Protein AF-A0A9D2ARQ7-F1 (afdb_monomer)

Foldseek 3Di:
DPPVQPDALVDPSNLVVLLVVLVVVVVVQVVVCVVPVDHDWFAQDLCQPPQLVVQVVCCVVPVPDDFLQPPHPARGGHDGRRADQQQDDQAPQVRQVSCQVSQVSTPDDDEAEQEAQWDDPDVVLVVVVVCQCVQAGDHPYYDDKYKWKQDPVPGTGTGDDQADPPPRDGIFIWTDQRHDIDGLVPGDRRSVRSVVSGDHHDSVPHDNPDRPRVCPVVPPPPCPQQPQDPFKEWEAEPPDPQQVVLVVLCVVLVGDYHYDHCVVCVVVCVSLVQDAPGKMWGGDVSGTDIQNGSVSSNVVSVVVD

InterPro domains:
  IPR002109 Glutaredoxin [PF00462] (233-269)
  IPR012833 Ribonucleoside-triphosphate reductase, anaerobic [PF13597] (10-201)
  IPR036249 Thioredoxin-like superfamily [SSF52833] (233-303)

Solvent-accessible surface area (backbone atoms only — not comparable to full-atom values): 17457 Å² total; per-residue (Å²): 105,56,85,92,71,66,59,52,64,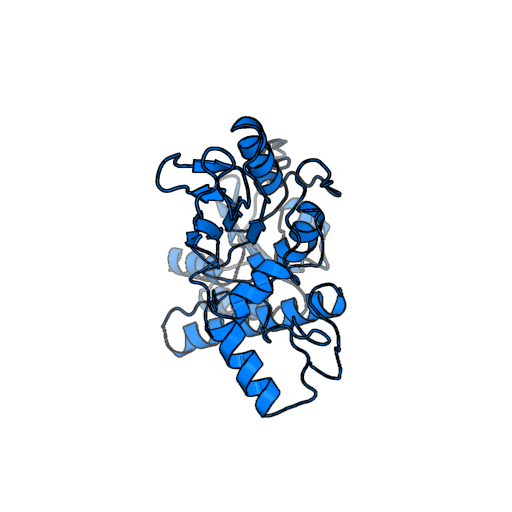86,36,69,70,40,44,52,52,48,49,53,52,44,50,50,51,52,53,51,36,52,54,47,26,73,74,70,72,49,92,67,76,43,60,50,55,64,42,76,62,53,28,25,54,50,35,48,54,44,39,76,75,36,79,87,58,72,41,76,29,59,98,53,98,52,46,42,16,46,66,54,65,88,51,61,61,54,54,73,58,38,36,53,41,61,52,41,70,65,40,28,66,59,48,58,62,38,72,54,55,53,73,45,78,45,39,37,45,36,68,67,96,44,72,63,59,48,50,50,51,52,49,54,47,63,35,52,48,74,52,89,38,71,44,87,38,39,25,29,13,37,28,91,89,73,41,79,41,85,18,83,39,66,50,33,94,86,77,68,44,72,32,46,35,33,32,64,77,70,89,52,76,44,46,53,89,76,48,55,63,22,51,44,33,50,59,71,54,39,45,46,30,42,73,91,78,34,59,78,89,70,88,50,51,77,61,62,72,77,75,65,75,73,82,67,78,62,77,78,53,98,51,30,38,35,32,26,49,93,89,45,67,59,34,55,51,43,51,54,52,38,57,75,71,66,56,76,64,48,81,45,48,45,81,82,39,54,64,61,28,59,75,73,65,58,87,57,65,26,23,38,37,36,58,46,90,81,38,64,48,77,24,68,32,54,69,48,46,49,52,52,55,65,72,76,108

Radius of gyration: 24.64 Å; Cα contacts (8 Å, |Δi|>4): 474; chains: 1; bounding box: 57×60×70 Å

Nearest PDB structures (foldseek):
  8p2s-assembly1_B  TM=8.348E-01  e=4.934E-12  Segatella copri
  8p23-assembly1_B  TM=8.635E-01  e=9.879E-12  Segatella copri
  6x61-assembly6_L  TM=7.250E-01  e=2.740E-03  Thermosynechococcus vestitus BP-1
  4igj-assembly1_B  TM=7.701E-01  e=1.099E-02  Anaeromyxobacter dehalogenans 2CP-1
  2khp-assembly1_A  TM=5.983E-01  e=1.999E-03  Brucella melitensis

Structure (mmCIF, N/CA/C/O backbone):
data_AF-A0A9D2ARQ7-F1
#
_entry.id   AF-A0A9D2ARQ7-F1
#
loop_
_atom_site.group_PDB
_atom_site.id
_atom_site.type_symbol
_atom_site.label_atom_id
_atom_site.label_alt_id
_atom_site.label_comp_id
_atom_site.label_asym_id
_atom_site.label_entity_id
_atom_site.label_seq_id
_atom_site.pdbx_PDB_ins_code
_atom_site.Cartn_x
_atom_site.Cartn_y
_atom_site.Cartn_z
_atom_site.occupancy
_atom_site.B_iso_or_equiv
_atom_site.auth_seq_id
_atom_site.auth_comp_id
_atom_site.auth_asym_id
_atom_site.auth_atom_id
_atom_site.pdbx_PDB_model_num
ATOM 1 N N . ASN A 1 1 ? -9.353 -17.146 1.242 1.00 88.62 1 ASN A N 1
ATOM 2 C CA . ASN A 1 1 ? -9.032 -18.405 1.964 1.00 88.62 1 ASN A CA 1
ATOM 3 C C . ASN A 1 1 ? -10.021 -18.804 3.058 1.00 88.62 1 ASN A C 1
ATOM 5 O O . ASN A 1 1 ? -10.346 -19.981 3.136 1.00 88.62 1 ASN A O 1
ATOM 9 N N . ALA A 1 2 ? -10.557 -17.893 3.882 1.00 89.38 2 ALA A N 1
ATOM 10 C CA . ALA A 1 2 ? -11.634 -18.262 4.810 1.00 89.38 2 ALA A CA 1
ATOM 11 C C . ALA A 1 2 ? -12.895 -18.709 4.042 1.00 89.38 2 ALA A C 1
ATOM 13 O O . ALA A 1 2 ? -13.442 -17.923 3.270 1.00 89.38 2 ALA A O 1
ATOM 14 N N . LYS A 1 3 ? -13.360 -19.954 4.241 1.00 88.94 3 LYS A N 1
ATOM 15 C CA . LYS A 1 3 ? -14.489 -20.538 3.480 1.00 88.94 3 LYS A CA 1
ATOM 16 C C . LYS A 1 3 ? -15.785 -19.727 3.586 1.00 88.94 3 LYS A C 1
ATOM 18 O O . LYS A 1 3 ? -16.555 -19.697 2.636 1.00 88.94 3 LYS A O 1
ATOM 23 N N . TRP A 1 4 ? -16.005 -19.083 4.728 1.00 92.56 4 TRP A N 1
ATOM 24 C CA . TRP A 1 4 ? -17.197 -18.283 5.017 1.00 92.56 4 TRP A CA 1
ATOM 25 C C . TRP A 1 4 ? -17.143 -16.863 4.429 1.00 92.56 4 TRP A C 1
ATOM 27 O O . TRP A 1 4 ? -18.184 -16.227 4.319 1.00 92.56 4 TRP A O 1
ATOM 37 N N . LEU A 1 5 ? -15.961 -16.378 4.026 1.00 93.81 5 LEU A N 1
ATOM 38 C CA . LEU A 1 5 ? -15.798 -15.075 3.371 1.00 93.81 5 LEU A CA 1
ATOM 39 C C . LEU A 1 5 ? -15.621 -15.241 1.859 1.00 93.81 5 LEU A C 1
ATOM 41 O O . LEU A 1 5 ? -16.366 -14.666 1.074 1.00 93.81 5 LEU A O 1
ATOM 45 N N . ARG A 1 6 ? -14.634 -16.062 1.474 1.00 91.81 6 ARG A N 1
ATOM 46 C CA . ARG A 1 6 ? -14.246 -16.395 0.092 1.00 91.81 6 ARG A CA 1
ATOM 47 C C . ARG A 1 6 ? -14.197 -15.184 -0.858 1.00 91.81 6 ARG A C 1
ATOM 49 O O . ARG A 1 6 ? -14.589 -15.294 -2.013 1.00 91.81 6 ARG A O 1
ATOM 56 N N . ALA A 1 7 ? -13.685 -14.066 -0.358 1.00 93.38 7 ALA A N 1
ATOM 57 C CA . ALA A 1 7 ? -13.473 -12.823 -1.089 1.00 93.38 7 ALA A CA 1
ATOM 58 C C . ALA A 1 7 ? -12.121 -12.204 -0.688 1.00 93.38 7 ALA A C 1
ATOM 60 O O . ALA A 1 7 ? -11.519 -12.629 0.308 1.00 93.38 7 ALA A O 1
ATOM 61 N N . ASP A 1 8 ? -11.648 -11.234 -1.467 1.00 94.00 8 ASP A N 1
ATOM 62 C CA . ASP A 1 8 ? -10.447 -10.437 -1.197 1.00 94.00 8 ASP A CA 1
ATOM 63 C C . ASP A 1 8 ? -10.815 -8.968 -0.910 1.00 94.00 8 ASP A C 1
ATOM 65 O O . ASP A 1 8 ? -11.990 -8.629 -0.807 1.00 94.00 8 ASP A O 1
ATOM 69 N N . MET A 1 9 ? -9.815 -8.090 -0.777 1.00 94.75 9 MET A N 1
ATOM 70 C CA . MET A 1 9 ? -9.990 -6.682 -0.386 1.00 94.75 9 MET A CA 1
ATOM 71 C C . MET A 1 9 ? -10.835 -5.837 -1.364 1.00 94.75 9 MET A C 1
ATOM 73 O O . MET A 1 9 ? -11.180 -4.698 -1.051 1.00 94.75 9 MET A O 1
ATOM 77 N N . THR A 1 10 ? -11.181 -6.371 -2.536 1.00 95.31 10 THR A N 1
ATOM 78 C CA . THR A 1 10 ? -12.060 -5.705 -3.511 1.00 95.31 10 THR A CA 1
ATOM 79 C C . THR A 1 10 ? -13.543 -5.802 -3.134 1.00 95.31 10 THR A C 1
ATOM 81 O O . THR A 1 10 ? -14.345 -4.993 -3.589 1.00 95.31 10 THR A O 1
ATOM 84 N N . ASP A 1 11 ? -13.913 -6.742 -2.257 1.00 96.56 11 ASP A N 1
ATOM 85 C CA . ASP A 1 11 ? -15.285 -6.944 -1.781 1.00 96.56 11 ASP A CA 1
ATOM 86 C C . ASP A 1 11 ? -15.521 -6.201 -0.456 1.00 96.56 11 ASP A C 1
ATOM 88 O O . ASP A 1 11 ? -14.769 -6.360 0.513 1.00 96.56 11 ASP A O 1
ATOM 92 N N . GLU A 1 12 ? -16.612 -5.437 -0.372 1.00 95.75 12 GLU A N 1
ATOM 93 C CA . GLU A 1 12 ? -16.998 -4.683 0.829 1.00 95.75 12 GLU A CA 1
ATOM 94 C C . GLU A 1 12 ? -17.105 -5.565 2.085 1.00 95.75 12 GLU A C 1
ATOM 96 O O . GLU A 1 12 ? -16.767 -5.127 3.187 1.00 95.75 12 GLU A O 1
ATOM 101 N N . ARG A 1 13 ? -17.511 -6.835 1.945 1.00 96.12 13 ARG A N 1
ATOM 102 C CA . ARG A 1 13 ? -17.599 -7.776 3.075 1.00 96.12 13 ARG A CA 1
ATOM 103 C C . ARG A 1 13 ? -16.222 -8.103 3.640 1.00 96.12 13 ARG A C 1
ATOM 105 O O . ARG A 1 13 ? -16.071 -8.239 4.854 1.00 96.12 13 ARG A O 1
ATOM 112 N N . ALA A 1 14 ? -15.215 -8.229 2.777 1.00 96.50 14 ALA A N 1
ATOM 113 C CA . ALA A 1 14 ? -13.842 -8.478 3.203 1.00 96.50 14 ALA A CA 1
ATOM 114 C C . ALA A 1 14 ? -13.209 -7.227 3.817 1.00 96.50 14 ALA A C 1
ATOM 116 O O . ALA A 1 14 ? -12.468 -7.336 4.797 1.00 96.50 14 ALA A O 1
ATOM 117 N N . GLN A 1 15 ? -13.540 -6.047 3.291 1.00 96.38 15 GLN A N 1
ATOM 118 C CA . GLN A 1 15 ? -13.129 -4.770 3.873 1.00 96.38 15 GLN A CA 1
ATOM 119 C C . GLN A 1 15 ? -13.716 -4.596 5.278 1.00 96.38 15 GLN A C 1
ATOM 121 O O . GLN A 1 15 ? -12.972 -4.309 6.214 1.00 96.38 15 GLN A O 1
ATOM 126 N N . ALA A 1 16 ? -15.021 -4.836 5.453 1.00 96.56 16 ALA A N 1
ATOM 127 C CA . ALA A 1 16 ? -15.688 -4.780 6.754 1.00 96.56 16 ALA A CA 1
ATOM 128 C C . ALA A 1 16 ? -15.069 -5.769 7.751 1.00 96.56 16 ALA A C 1
ATOM 130 O O . ALA A 1 16 ? -14.649 -5.369 8.835 1.00 96.56 16 ALA A O 1
ATOM 131 N N . PHE A 1 17 ? -14.896 -7.032 7.346 1.00 97.00 17 PHE A N 1
ATOM 132 C CA . PHE A 1 17 ? -14.244 -8.028 8.194 1.00 97.00 17 PHE A CA 1
ATOM 133 C C . PHE A 1 17 ? -12.812 -7.622 8.575 1.00 97.00 17 PHE A C 1
ATOM 135 O O . PHE A 1 17 ? -12.390 -7.805 9.714 1.00 97.00 17 PHE A O 1
ATOM 142 N N . THR A 1 18 ? -12.059 -7.034 7.644 1.00 96.88 18 THR A N 1
ATOM 143 C CA . THR A 1 18 ? -10.699 -6.558 7.922 1.00 96.88 18 THR A CA 1
ATOM 144 C C . THR A 1 18 ? -10.708 -5.423 8.945 1.00 96.88 18 THR A C 1
ATOM 146 O O . THR A 1 18 ? -9.879 -5.432 9.854 1.00 96.88 18 THR A O 1
ATOM 149 N N . LYS A 1 19 ? -11.654 -4.477 8.855 1.00 96.69 19 LYS A N 1
ATOM 150 C CA . LYS A 1 19 ? -11.829 -3.418 9.866 1.00 96.69 19 LYS A CA 1
ATOM 151 C C . LYS A 1 19 ? -12.119 -4.013 11.243 1.00 96.69 19 LYS A C 1
ATOM 153 O O . LYS A 1 19 ? -11.496 -3.593 12.216 1.00 96.69 19 LYS A O 1
ATOM 158 N N . ASP A 1 20 ? -12.995 -5.013 11.321 1.00 97.50 20 ASP A N 1
ATOM 159 C CA . ASP A 1 20 ? -13.319 -5.696 12.579 1.00 97.50 20 ASP A CA 1
ATOM 160 C C . ASP A 1 20 ? -12.088 -6.388 13.178 1.00 97.50 20 ASP A C 1
ATOM 162 O O . ASP A 1 20 ? -11.808 -6.238 14.367 1.00 97.50 20 ASP A O 1
ATOM 166 N N . VAL A 1 21 ? -11.300 -7.087 12.354 1.00 97.25 21 VAL A N 1
ATOM 167 C CA . VAL A 1 21 ? -10.053 -7.736 12.791 1.00 97.25 21 VAL A CA 1
ATOM 168 C C . VAL A 1 21 ? -9.031 -6.709 13.277 1.00 97.25 21 VAL A C 1
ATOM 170 O O . VAL A 1 21 ? -8.450 -6.893 14.345 1.00 97.25 21 VAL A O 1
ATOM 173 N N . LEU A 1 22 ? -8.817 -5.619 12.535 1.00 97.19 22 LEU A N 1
ATOM 174 C CA . LEU A 1 22 ? -7.863 -4.576 12.923 1.00 97.19 22 LEU A CA 1
ATOM 175 C C . LEU A 1 22 ? -8.289 -3.885 14.225 1.00 97.19 22 LEU A C 1
ATOM 177 O O . LEU A 1 22 ? -7.456 -3.691 15.109 1.00 97.19 22 LEU A O 1
ATOM 181 N N . ASN A 1 23 ? -9.577 -3.570 14.390 1.00 97.06 23 ASN A N 1
ATOM 182 C CA . ASN A 1 23 ? -10.095 -3.007 15.639 1.00 97.06 23 ASN A CA 1
ATOM 183 C C . ASN A 1 23 ? -9.963 -3.988 16.805 1.00 97.06 23 ASN A C 1
ATOM 185 O O . ASN A 1 23 ? -9.469 -3.598 17.862 1.00 97.06 23 ASN A O 1
ATOM 189 N N . HIS A 1 24 ? -10.291 -5.265 16.594 1.00 97.56 24 HIS A N 1
ATOM 190 C CA . HIS A 1 24 ? -10.076 -6.300 17.601 1.00 97.56 24 HIS A CA 1
ATOM 191 C C . HIS A 1 24 ? -8.603 -6.369 18.023 1.00 97.56 24 HIS A C 1
ATOM 193 O O . HIS A 1 24 ? -8.298 -6.374 19.213 1.00 97.56 24 HIS A O 1
ATOM 199 N N . MET A 1 25 ? -7.666 -6.357 17.068 1.00 97.38 25 MET A N 1
ATOM 200 C CA . MET A 1 25 ? -6.236 -6.332 17.380 1.00 97.38 25 MET A CA 1
ATOM 201 C C . MET A 1 25 ? -5.862 -5.093 18.199 1.00 97.38 25 MET A C 1
ATOM 203 O O . MET A 1 25 ? -5.173 -5.236 19.204 1.00 97.38 25 MET A O 1
ATOM 207 N N . ARG A 1 26 ? -6.344 -3.897 17.838 1.00 95.19 26 ARG A N 1
ATOM 208 C CA . ARG A 1 26 ? -6.088 -2.662 18.603 1.00 95.19 26 ARG A CA 1
ATOM 209 C C . ARG A 1 26 ? -6.596 -2.743 20.041 1.00 95.19 26 ARG A C 1
ATOM 211 O O . ARG A 1 26 ? -5.883 -2.322 20.947 1.00 95.19 26 ARG A O 1
ATOM 218 N N . GLU A 1 27 ? -7.798 -3.276 20.251 1.00 95.06 27 GLU A N 1
ATOM 219 C CA . GLU A 1 27 ? -8.364 -3.478 21.591 1.00 95.06 27 GLU A CA 1
ATOM 220 C C . GLU A 1 27 ? -7.482 -4.421 22.415 1.00 95.06 27 GLU A C 1
ATOM 222 O O . GLU A 1 27 ? -7.077 -4.077 23.523 1.00 95.06 27 GLU A O 1
ATOM 227 N N . ARG A 1 28 ? -7.073 -5.554 21.830 1.00 96.62 28 ARG A N 1
ATOM 228 C CA . ARG A 1 28 ? -6.164 -6.506 22.488 1.00 96.62 28 ARG A CA 1
ATOM 229 C C . ARG A 1 28 ? -4.806 -5.894 22.811 1.00 96.62 28 ARG A C 1
ATOM 231 O O . ARG A 1 28 ? -4.272 -6.149 23.884 1.00 96.62 28 ARG A O 1
ATOM 238 N N . LEU A 1 29 ? -4.251 -5.082 21.910 1.00 95.50 29 LEU A N 1
ATOM 239 C CA . LEU A 1 29 ? -3.012 -4.359 22.184 1.00 95.50 29 LEU A CA 1
ATOM 240 C C . LEU A 1 29 ? -3.192 -3.391 23.356 1.00 95.50 29 LEU A C 1
ATOM 242 O O . LEU A 1 29 ? -2.322 -3.344 24.215 1.00 95.50 29 LEU A O 1
ATOM 246 N N . SER A 1 30 ? -4.321 -2.679 23.441 1.00 93.62 30 SER A N 1
ATOM 247 C CA . SER A 1 30 ? -4.624 -1.815 24.588 1.00 93.62 30 SER A CA 1
ATOM 248 C C . SER A 1 30 ? -4.646 -2.598 25.903 1.00 93.62 30 SER A C 1
ATOM 250 O O . SER A 1 30 ? -4.006 -2.164 26.860 1.00 93.62 30 SER A O 1
ATOM 252 N N . ASP A 1 31 ? -5.304 -3.764 25.936 1.00 94.50 31 ASP A N 1
ATOM 253 C CA . ASP A 1 31 ? -5.306 -4.651 27.110 1.00 94.50 31 ASP A CA 1
ATOM 254 C C . ASP A 1 31 ? -3.871 -5.038 27.512 1.00 94.50 31 ASP A C 1
ATOM 256 O O . ASP A 1 31 ? -3.507 -4.997 28.688 1.00 94.50 31 ASP A O 1
ATOM 260 N N . TYR A 1 32 ? -3.034 -5.397 26.531 1.00 96.25 32 TYR A N 1
ATOM 261 C CA . TYR A 1 32 ? -1.644 -5.790 26.772 1.00 96.25 32 TYR A CA 1
ATOM 262 C C . TYR A 1 32 ? -0.802 -4.637 27.312 1.00 96.25 32 TYR A C 1
ATOM 264 O O . TYR A 1 32 ? 0.008 -4.851 28.212 1.00 96.25 32 TYR A O 1
ATOM 272 N N . GLN A 1 33 ? -1.016 -3.414 26.827 1.00 96.00 33 GLN A N 1
ATOM 273 C CA . GLN A 1 33 ? -0.314 -2.249 27.361 1.00 96.00 33 GLN A CA 1
ATOM 274 C C . GLN A 1 33 ? -0.643 -2.019 28.840 1.00 96.00 33 GLN A C 1
ATOM 276 O O . GLN A 1 33 ? 0.254 -1.736 29.631 1.00 96.00 33 GLN A O 1
ATOM 281 N N . GLU A 1 34 ? -1.908 -2.176 29.239 1.00 93.44 34 GLU A N 1
ATOM 282 C CA . GLU A 1 34 ? -2.299 -2.047 30.648 1.00 93.44 34 GLU A CA 1
ATOM 283 C C . GLU A 1 34 ? -1.765 -3.196 31.508 1.00 93.44 34 GLU A C 1
ATOM 285 O O . GLU A 1 34 ? -1.338 -2.975 32.642 1.00 93.44 34 GLU A O 1
ATOM 290 N N . GLN A 1 35 ? -1.779 -4.418 30.973 1.00 95.62 35 GLN A N 1
ATOM 291 C CA . GLN A 1 35 ? -1.350 -5.610 31.697 1.00 95.62 35 GLN A CA 1
ATOM 292 C C . GLN A 1 35 ? 0.165 -5.649 31.928 1.00 95.62 35 GLN A C 1
ATOM 294 O O . GLN A 1 35 ? 0.608 -6.064 33.000 1.00 95.62 35 GLN A O 1
ATOM 299 N N . TYR A 1 36 ? 0.950 -5.275 30.918 1.00 95.62 36 TYR A N 1
ATOM 300 C CA . TYR A 1 36 ? 2.402 -5.454 30.929 1.00 95.62 36 TYR A CA 1
ATOM 301 C C . TYR A 1 36 ? 3.171 -4.149 31.160 1.00 95.62 36 TYR A C 1
ATOM 303 O O . TYR A 1 36 ? 4.330 -4.201 31.558 1.00 95.62 36 TYR A O 1
ATOM 311 N N . GLY A 1 37 ? 2.539 -2.985 30.972 1.00 93.12 37 GLY A N 1
ATOM 312 C CA . GLY A 1 37 ? 3.181 -1.676 31.136 1.00 93.12 37 GLY A CA 1
ATOM 313 C C . GLY A 1 37 ? 4.081 -1.256 29.967 1.00 93.12 37 GLY A C 1
ATOM 314 O O . GLY A 1 37 ? 4.688 -0.188 30.029 1.00 93.12 37 GLY A O 1
ATOM 315 N N . ASP A 1 38 ? 4.149 -2.061 28.905 1.00 95.81 38 ASP A N 1
ATOM 316 C CA . ASP A 1 38 ? 4.881 -1.771 27.670 1.00 95.81 38 ASP A CA 1
ATOM 317 C C . ASP A 1 38 ? 3.962 -1.152 26.609 1.00 95.81 38 ASP A C 1
ATOM 319 O O . ASP A 1 38 ? 2.756 -1.387 26.604 1.00 95.81 38 ASP A O 1
ATOM 323 N N . LEU A 1 39 ? 4.521 -0.381 25.671 1.00 92.94 39 LEU A N 1
ATOM 324 C CA . LEU A 1 39 ? 3.775 0.135 24.518 1.00 92.94 39 LEU A CA 1
ATOM 325 C C . LEU A 1 39 ? 3.766 -0.896 23.386 1.00 92.94 39 LEU A C 1
ATOM 327 O O . LEU A 1 39 ? 4.824 -1.340 22.939 1.00 92.94 39 LEU A O 1
ATOM 331 N N . TYR A 1 40 ? 2.578 -1.214 22.872 1.00 94.62 40 TYR A N 1
ATOM 332 C CA . TYR A 1 40 ? 2.394 -2.130 21.753 1.00 94.62 40 TYR A CA 1
ATOM 333 C C . TYR A 1 40 ? 1.745 -1.410 20.575 1.00 94.62 40 TYR A C 1
ATOM 335 O O . TYR A 1 40 ? 0.773 -0.670 20.718 1.00 94.62 40 TYR A O 1
ATOM 343 N N . ASN A 1 41 ? 2.256 -1.661 19.377 1.00 94.00 41 ASN A N 1
ATOM 344 C CA . ASN A 1 41 ? 1.767 -1.057 18.148 1.00 94.00 41 ASN A CA 1
ATOM 345 C C . ASN A 1 41 ? 1.277 -2.106 17.144 1.00 94.00 41 ASN A C 1
ATOM 347 O O . ASN A 1 41 ? 1.656 -3.275 17.185 1.00 94.00 41 ASN A O 1
ATOM 351 N N . LEU A 1 42 ? 0.424 -1.659 16.226 1.00 95.44 42 LEU A N 1
ATOM 352 C CA . LEU A 1 42 ? -0.080 -2.446 15.112 1.00 95.44 42 LEU A CA 1
ATOM 353 C C . LEU A 1 42 ? 0.533 -1.910 13.822 1.00 95.44 42 LEU A C 1
ATOM 355 O O . LEU A 1 42 ? 0.211 -0.795 13.404 1.00 95.44 42 LEU A O 1
ATOM 359 N N . GLU A 1 43 ? 1.406 -2.710 13.212 1.00 95.69 43 GLU A N 1
ATOM 360 C CA . GLU A 1 43 ? 2.155 -2.349 12.009 1.00 95.69 43 GLU A CA 1
ATOM 361 C C . GLU A 1 43 ? 1.658 -3.119 10.781 1.00 95.69 43 GLU A C 1
ATOM 363 O O . GLU A 1 43 ? 1.492 -4.342 10.812 1.00 95.69 43 GLU A O 1
ATOM 368 N N . ALA A 1 44 ? 1.498 -2.409 9.667 1.00 95.25 44 ALA A N 1
ATOM 369 C CA . ALA A 1 44 ? 1.345 -2.998 8.347 1.00 95.25 44 ALA A CA 1
ATOM 370 C C . ALA A 1 44 ? 2.724 -3.481 7.864 1.00 95.25 44 ALA A C 1
ATOM 372 O O . ALA A 1 44 ? 3.441 -2.784 7.143 1.00 95.25 44 ALA A O 1
ATOM 373 N N . THR A 1 45 ? 3.127 -4.672 8.320 1.00 94.19 45 THR A N 1
ATOM 374 C CA . THR A 1 45 ? 4.464 -5.228 8.061 1.00 94.19 45 THR A CA 1
ATOM 375 C C . THR A 1 45 ? 4.794 -5.206 6.562 1.00 94.19 45 THR A C 1
ATOM 377 O O . THR A 1 45 ? 4.016 -5.758 5.790 1.00 94.19 45 THR A O 1
ATOM 380 N N . PRO A 1 46 ? 5.958 -4.685 6.122 1.00 91.69 46 PRO A N 1
ATOM 381 C CA . PRO A 1 46 ? 6.337 -4.634 4.700 1.00 91.69 46 PRO A CA 1
ATOM 382 C C . PRO A 1 46 ? 6.443 -5.996 3.988 1.00 91.69 46 PRO A C 1
ATOM 384 O O . PRO A 1 46 ? 6.490 -6.046 2.763 1.00 91.69 46 PRO A O 1
ATOM 387 N N . ALA A 1 47 ? 6.593 -7.079 4.759 1.00 93.19 47 ALA A N 1
ATOM 388 C CA . ALA A 1 47 ? 6.617 -8.488 4.351 1.00 93.19 47 ALA A CA 1
ATOM 389 C C . ALA A 1 47 ? 7.392 -8.826 3.054 1.00 93.19 47 ALA A C 1
ATOM 391 O O . ALA A 1 47 ? 7.023 -9.768 2.356 1.00 93.19 47 ALA A O 1
ATOM 392 N N . GLU A 1 48 ? 8.505 -8.134 2.758 1.00 92.50 48 GLU A N 1
ATOM 393 C CA . GLU A 1 48 ? 9.237 -8.249 1.479 1.00 92.50 48 GLU A CA 1
ATOM 394 C C . GLU A 1 48 ? 9.543 -9.701 1.079 1.00 92.50 48 GLU A C 1
ATOM 396 O O . GLU A 1 48 ? 9.297 -10.100 -0.057 1.00 92.50 48 GLU A O 1
ATOM 401 N N . SER A 1 49 ? 10.049 -10.501 2.020 1.00 93.56 49 SER A N 1
ATOM 402 C CA . SER A 1 49 ? 10.287 -11.940 1.816 1.00 93.56 49 SER A CA 1
ATOM 403 C C . SER A 1 49 ? 9.176 -12.816 2.398 1.00 93.56 49 SER A C 1
ATOM 405 O O . SER A 1 49 ? 8.924 -13.913 1.905 1.00 93.56 49 SER A O 1
ATOM 407 N N . THR A 1 50 ? 8.509 -12.351 3.456 1.00 95.62 50 THR A N 1
ATOM 408 C CA . THR A 1 50 ? 7.494 -13.127 4.181 1.00 95.62 50 THR A CA 1
ATOM 409 C C . THR A 1 50 ? 6.256 -13.390 3.325 1.00 95.62 50 THR A C 1
ATOM 411 O O . THR A 1 50 ? 5.748 -14.505 3.364 1.00 95.62 50 THR A O 1
ATOM 414 N N . ALA A 1 51 ? 5.824 -12.424 2.508 1.00 95.56 51 ALA A N 1
ATOM 415 C CA . ALA A 1 51 ? 4.679 -12.569 1.609 1.00 95.56 51 ALA A CA 1
ATOM 416 C C . ALA A 1 51 ? 4.841 -13.739 0.622 1.00 95.56 51 ALA A C 1
ATOM 418 O O . ALA A 1 51 ? 3.912 -14.519 0.431 1.00 95.56 51 ALA A O 1
ATOM 419 N N . TYR A 1 52 ? 6.037 -13.896 0.046 1.00 96.50 52 TYR A N 1
ATOM 420 C CA . TYR A 1 52 ? 6.378 -15.032 -0.814 1.00 96.50 52 TYR A CA 1
ATOM 421 C C . TYR A 1 52 ? 6.528 -16.323 -0.004 1.00 96.50 52 TYR A C 1
ATOM 423 O O . TYR A 1 52 ? 5.932 -17.352 -0.317 1.00 96.50 52 TYR A O 1
ATOM 431 N N . ARG A 1 53 ? 7.325 -16.271 1.071 1.00 97.31 53 ARG A N 1
ATOM 432 C CA . ARG A 1 53 ? 7.693 -17.459 1.848 1.00 97.31 53 ARG A CA 1
ATOM 433 C C . ARG A 1 53 ? 6.480 -18.144 2.481 1.00 97.31 53 ARG A C 1
ATOM 435 O O . ARG A 1 53 ? 6.430 -19.369 2.485 1.00 97.31 53 ARG A O 1
ATOM 442 N N . LEU A 1 54 ? 5.531 -17.375 3.020 1.00 97.12 54 LEU A N 1
ATOM 443 C CA . LEU A 1 54 ? 4.305 -17.932 3.596 1.00 97.12 54 LEU A CA 1
ATOM 444 C C . LEU A 1 54 ? 3.425 -18.557 2.515 1.00 97.12 54 LEU A C 1
ATOM 446 O O . LEU A 1 54 ? 3.057 -19.715 2.658 1.00 97.12 54 LEU A O 1
ATOM 450 N N . ALA A 1 55 ? 3.182 -17.849 1.409 1.00 96.50 55 ALA A N 1
ATOM 451 C CA . ALA A 1 55 ? 2.376 -18.371 0.307 1.00 96.50 55 ALA A CA 1
ATOM 452 C C . ALA A 1 55 ? 2.950 -19.679 -0.263 1.00 96.50 55 ALA A C 1
ATOM 454 O O . ALA A 1 55 ? 2.209 -20.632 -0.489 1.00 96.50 55 ALA A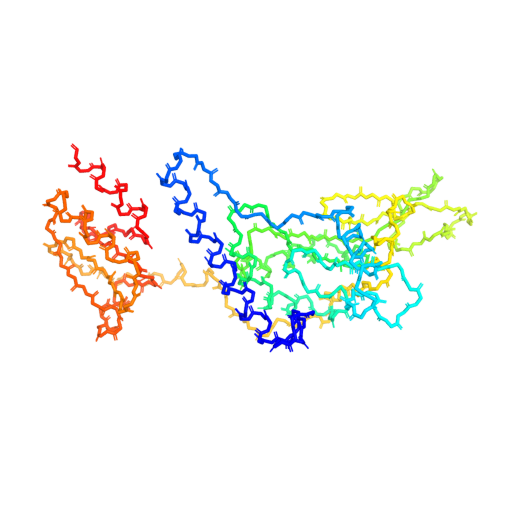 O 1
ATOM 455 N N . LYS A 1 56 ? 4.277 -19.763 -0.422 1.00 96.00 56 LYS A N 1
ATOM 456 C CA . LYS A 1 56 ? 4.954 -20.983 -0.875 1.00 96.00 56 LYS A CA 1
ATOM 457 C C . LYS A 1 56 ? 4.726 -22.164 0.075 1.00 96.00 56 LYS A C 1
ATOM 459 O O . LYS A 1 56 ? 4.327 -23.235 -0.369 1.00 96.00 56 LYS A O 1
ATOM 464 N N . HIS A 1 57 ? 4.975 -21.979 1.371 1.00 97.06 57 HIS A N 1
ATOM 465 C CA . HIS A 1 57 ? 4.807 -23.061 2.348 1.00 97.06 57 HIS A CA 1
ATOM 466 C C . HIS A 1 57 ? 3.349 -23.452 2.563 1.00 97.06 57 HIS A C 1
ATOM 468 O O . HIS A 1 57 ? 3.057 -24.624 2.807 1.00 97.06 57 HIS A O 1
ATOM 474 N N . ASP A 1 58 ? 2.437 -22.487 2.491 1.00 96.56 58 ASP A N 1
ATOM 475 C CA . ASP A 1 58 ? 1.020 -22.784 2.602 1.00 96.56 58 ASP A CA 1
ATOM 476 C C . ASP A 1 58 ? 0.536 -23.571 1.385 1.00 96.56 58 ASP A C 1
ATOM 478 O O . ASP A 1 58 ? -0.212 -24.519 1.576 1.00 96.56 58 ASP A O 1
ATOM 482 N N . LEU A 1 59 ? 1.008 -23.263 0.172 1.00 94.75 59 LEU A N 1
ATOM 483 C CA . LEU A 1 59 ? 0.681 -24.034 -1.031 1.00 94.75 59 LEU A CA 1
ATOM 484 C C . LEU A 1 59 ? 1.230 -25.470 -0.968 1.00 94.75 59 LEU A C 1
ATOM 486 O O . LEU A 1 59 ? 0.541 -26.413 -1.348 1.00 94.75 59 LEU A O 1
ATOM 490 N N . GLU A 1 60 ? 2.442 -25.658 -0.431 1.00 95.12 60 GLU A N 1
ATOM 491 C CA . GLU A 1 60 ? 3.021 -26.991 -0.186 1.00 95.12 60 GLU A CA 1
ATOM 492 C C . GLU A 1 60 ? 2.174 -27.821 0.797 1.00 95.12 60 GLU A C 1
ATOM 494 O O . GLU A 1 60 ? 2.073 -29.041 0.662 1.00 95.12 60 GLU A O 1
ATOM 499 N N . ARG A 1 61 ? 1.582 -27.171 1.808 1.00 96.94 61 ARG A N 1
ATOM 500 C CA . ARG A 1 61 ? 0.808 -27.837 2.867 1.00 96.94 61 ARG A CA 1
ATOM 501 C C . ARG A 1 61 ? -0.674 -27.995 2.527 1.00 96.94 61 ARG A C 1
ATOM 503 O O . ARG A 1 61 ? -1.292 -28.976 2.938 1.00 96.94 61 ARG A O 1
ATOM 510 N N . TYR A 1 62 ? -1.236 -27.023 1.826 1.00 94.88 62 TYR A N 1
ATOM 511 C CA . TYR A 1 62 ? -2.648 -26.887 1.495 1.00 94.88 62 TYR A CA 1
ATOM 512 C C . TYR A 1 62 ? -2.755 -26.572 -0.006 1.00 94.88 62 TYR A C 1
ATOM 514 O O . TYR A 1 62 ? -2.832 -25.402 -0.379 1.00 94.88 62 TYR A O 1
ATOM 522 N N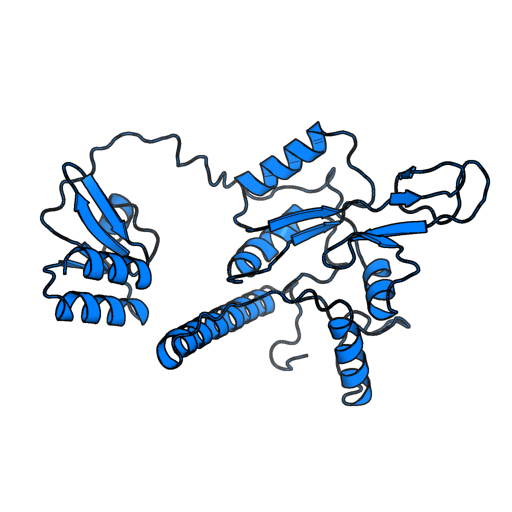 . PRO A 1 63 ? -2.749 -27.594 -0.880 1.00 91.44 63 PRO A N 1
ATOM 523 C CA . PRO A 1 63 ? -2.702 -27.402 -2.334 1.00 91.44 63 PRO A CA 1
ATOM 524 C C . PRO A 1 63 ? -3.853 -26.564 -2.910 1.00 91.44 63 PRO A C 1
ATOM 526 O O . PRO A 1 63 ? -3.727 -25.981 -3.978 1.00 91.44 63 PRO A O 1
ATOM 529 N N . ASP A 1 64 ? -4.977 -26.517 -2.202 1.00 91.88 64 ASP A N 1
ATOM 530 C CA . ASP A 1 64 ? -6.202 -25.793 -2.533 1.00 91.88 64 ASP A CA 1
ATOM 531 C C . ASP A 1 64 ? -6.267 -24.373 -1.925 1.00 91.88 64 ASP A C 1
ATOM 533 O O . ASP A 1 64 ? -7.317 -23.722 -1.957 1.00 91.88 64 ASP A O 1
ATOM 537 N N . ILE A 1 65 ? -5.157 -23.867 -1.370 1.00 94.38 65 ILE A N 1
ATOM 538 C CA . ILE A 1 65 ? -5.061 -22.480 -0.909 1.00 94.38 65 ILE A CA 1
ATOM 539 C C . ILE A 1 65 ? -4.941 -21.499 -2.080 1.00 94.38 65 ILE A C 1
ATOM 541 O O . ILE A 1 65 ? -4.181 -21.705 -3.019 1.00 94.38 65 ILE A O 1
ATOM 545 N N . ILE A 1 66 ? -5.656 -20.380 -1.982 1.00 94.12 66 ILE A N 1
ATOM 546 C CA . ILE A 1 66 ? -5.634 -19.320 -2.990 1.00 94.12 66 ILE A CA 1
ATOM 547 C C . ILE A 1 66 ? -4.518 -18.336 -2.635 1.00 94.12 66 ILE A C 1
ATOM 549 O O . ILE A 1 66 ? -4.490 -17.780 -1.531 1.00 94.12 66 ILE A O 1
ATOM 553 N N . THR A 1 67 ? -3.615 -18.098 -3.581 1.00 95.44 67 THR A N 1
ATOM 554 C CA . THR A 1 67 ? -2.579 -17.057 -3.508 1.00 95.44 67 THR A CA 1
ATOM 555 C C . THR A 1 67 ? -2.878 -15.951 -4.523 1.00 95.44 67 THR A C 1
ATOM 557 O O . THR A 1 67 ? -3.778 -16.094 -5.345 1.00 95.44 67 THR A O 1
ATOM 560 N N . ALA A 1 68 ? -2.150 -14.835 -4.484 1.00 93.88 68 ALA A N 1
ATOM 561 C CA . ALA A 1 68 ? -2.372 -13.743 -5.434 1.00 93.88 68 ALA A CA 1
ATOM 562 C C . ALA A 1 68 ? -2.017 -14.119 -6.888 1.00 93.88 68 ALA A C 1
ATOM 564 O O . ALA A 1 68 ? -2.582 -13.541 -7.808 1.00 93.88 68 ALA A O 1
ATOM 565 N N . ALA A 1 69 ? -1.139 -15.109 -7.085 1.00 89.38 69 ALA A N 1
ATOM 566 C CA . ALA A 1 69 ? -0.779 -15.647 -8.399 1.00 89.38 69 ALA A CA 1
ATOM 567 C C . ALA A 1 69 ? -1.572 -16.921 -8.764 1.00 89.38 69 ALA A C 1
ATOM 569 O O . ALA A 1 69 ? -1.189 -17.641 -9.688 1.00 89.38 69 ALA A O 1
ATOM 570 N N . ASP A 1 70 ? -2.637 -17.250 -8.024 1.00 82.94 70 ASP A N 1
ATOM 571 C CA . ASP A 1 70 ? -3.423 -18.464 -8.264 1.00 82.94 70 ASP A CA 1
ATOM 572 C C . ASP A 1 70 ? -4.044 -18.480 -9.672 1.00 82.94 70 ASP A C 1
ATOM 574 O O . ASP A 1 70 ? -4.475 -17.453 -10.196 1.00 82.94 70 ASP A O 1
ATOM 578 N N . GLY A 1 71 ? -4.062 -19.655 -10.306 1.00 77.69 71 GLY A N 1
ATOM 579 C CA . GLY A 1 71 ? -4.493 -19.806 -11.701 1.00 77.69 71 GLY A CA 1
ATOM 580 C C . GLY A 1 71 ? -3.496 -19.295 -12.753 1.00 77.69 71 GLY A C 1
ATOM 581 O O . GLY A 1 71 ? -3.842 -19.243 -13.934 1.00 77.69 71 GLY A O 1
ATOM 582 N N . THR A 1 72 ? -2.269 -18.948 -12.355 1.00 82.00 72 THR A N 1
ATOM 583 C CA . THR A 1 72 ? -1.168 -18.585 -13.262 1.00 82.00 72 THR A CA 1
ATOM 584 C C . THR A 1 72 ? 0.038 -19.509 -13.061 1.00 82.00 72 THR A C 1
ATOM 586 O O . THR A 1 72 ? 0.175 -20.135 -12.013 1.00 82.00 72 THR A O 1
ATOM 589 N N . ASP A 1 73 ? 0.961 -19.546 -14.027 1.00 84.88 73 ASP A N 1
ATOM 590 C CA . ASP A 1 73 ? 2.274 -20.205 -13.872 1.00 84.88 73 ASP A CA 1
ATOM 591 C C . ASP A 1 73 ? 3.273 -19.353 -13.044 1.00 84.88 73 ASP A C 1
ATOM 593 O O . ASP A 1 73 ? 4.485 -19.587 -13.060 1.00 84.88 73 ASP A O 1
ATOM 597 N N . GLY A 1 74 ? 2.784 -18.307 -12.368 1.00 91.88 74 GLY A N 1
ATOM 598 C CA . GLY A 1 74 ? 3.573 -17.356 -11.593 1.00 91.88 74 GLY A CA 1
ATOM 599 C C . GLY A 1 74 ? 4.002 -17.879 -10.221 1.00 91.88 74 GLY A C 1
ATOM 600 O O . GLY A 1 74 ? 3.454 -18.837 -9.677 1.00 91.88 74 GLY A O 1
ATOM 601 N N . ALA A 1 75 ? 4.997 -17.220 -9.621 1.00 95.94 75 ALA A N 1
ATOM 602 C CA . ALA A 1 75 ? 5.409 -17.531 -8.254 1.00 95.94 75 ALA A CA 1
ATOM 603 C C . ALA A 1 75 ? 4.312 -17.118 -7.248 1.00 95.94 75 ALA A C 1
ATOM 605 O O . ALA A 1 75 ? 3.842 -15.981 -7.310 1.00 95.94 75 ALA A O 1
ATOM 606 N N . PRO A 1 76 ? 3.923 -17.977 -6.287 1.00 96.44 76 PRO A N 1
ATOM 607 C CA . PRO A 1 76 ? 2.857 -17.658 -5.341 1.00 96.44 76 PRO A CA 1
ATOM 608 C C . PRO A 1 76 ? 3.272 -16.516 -4.413 1.00 96.44 76 PRO A C 1
ATOM 610 O O . PRO A 1 76 ? 4.408 -16.466 -3.958 1.00 96.44 76 PRO A O 1
ATOM 613 N N . TYR A 1 77 ? 2.359 -15.619 -4.060 1.00 97.12 77 TYR A N 1
ATOM 614 C CA . TYR A 1 77 ? 2.609 -14.592 -3.046 1.00 97.12 77 TYR A CA 1
ATOM 615 C C . TYR A 1 77 ? 1.302 -14.153 -2.383 1.00 97.12 77 TYR A C 1
ATOM 617 O O . TYR A 1 77 ? 0.209 -14.404 -2.895 1.00 97.12 77 TYR A O 1
ATOM 625 N N . TYR A 1 78 ? 1.411 -13.498 -1.230 1.00 96.75 78 TYR A N 1
ATOM 626 C CA . TYR A 1 78 ? 0.304 -12.772 -0.615 1.00 96.75 78 TYR A CA 1
ATOM 627 C C . TYR A 1 78 ? 0.468 -11.268 -0.791 1.00 96.75 78 TYR A C 1
ATOM 629 O O . TYR A 1 78 ? 1.581 -10.743 -0.753 1.00 96.75 78 TYR A O 1
ATOM 637 N N . THR A 1 79 ? -0.651 -10.565 -0.930 1.00 94.75 79 THR A N 1
ATOM 638 C CA . THR A 1 79 ? -0.670 -9.104 -0.869 1.00 94.75 79 THR A CA 1
ATOM 639 C C . THR A 1 79 ? -0.245 -8.633 0.520 1.00 94.75 79 THR A C 1
ATOM 641 O O . THR A 1 79 ? -0.562 -9.258 1.534 1.00 94.75 79 THR A O 1
ATOM 644 N N . ASN A 1 80 ? 0.507 -7.536 0.570 1.00 94.12 80 ASN A N 1
ATOM 645 C CA . ASN A 1 80 ? 1.062 -7.035 1.814 1.00 94.12 80 ASN A CA 1
ATOM 646 C C . ASN A 1 80 ? -0.021 -6.442 2.733 1.00 94.12 80 ASN A C 1
ATOM 648 O O . ASN A 1 80 ? -0.811 -5.603 2.306 1.00 94.12 80 ASN A O 1
ATOM 652 N N . SER A 1 81 ? -0.015 -6.834 4.010 1.00 94.44 81 SER A N 1
ATOM 653 C CA . SER A 1 81 ? -0.910 -6.290 5.046 1.00 94.44 81 SER A CA 1
ATOM 654 C C . SER A 1 81 ? -2.387 -6.280 4.606 1.00 94.44 81 SER A C 1
ATOM 656 O O . SER A 1 81 ? -2.933 -7.330 4.284 1.00 94.44 81 SER A O 1
ATOM 658 N N . SER A 1 82 ? -3.037 -5.113 4.592 1.00 95.44 82 SER A N 1
ATOM 659 C CA . SER A 1 82 ? -4.414 -4.918 4.120 1.00 95.44 82 SER A CA 1
ATOM 660 C C . SER A 1 82 ? -4.484 -4.140 2.800 1.00 95.44 82 SER A C 1
ATOM 662 O O . SER A 1 82 ? -5.470 -3.444 2.546 1.00 95.44 82 SER A O 1
ATOM 664 N N . HIS A 1 83 ? -3.430 -4.197 1.978 1.00 95.62 83 HIS A N 1
ATOM 665 C CA . HIS A 1 83 ? -3.443 -3.577 0.653 1.00 95.62 83 HIS A CA 1
ATOM 666 C C . HIS A 1 83 ? -4.445 -4.268 -0.280 1.00 95.62 83 HIS A C 1
ATOM 668 O O . HIS A 1 83 ? -4.803 -5.435 -0.105 1.00 95.62 83 HIS A O 1
ATOM 674 N N . LEU A 1 84 ? -4.891 -3.528 -1.292 1.00 96.31 84 LEU A N 1
ATOM 675 C CA . LEU A 1 84 ? -5.644 -4.079 -2.416 1.00 96.31 84 LEU A CA 1
ATOM 676 C C . LEU A 1 84 ? -4.768 -5.031 -3.248 1.00 96.31 84 LEU A C 1
ATOM 678 O O . LEU A 1 84 ? -3.546 -4.849 -3.289 1.00 96.31 84 LEU A O 1
ATOM 682 N N . PRO A 1 85 ? -5.363 -6.015 -3.952 1.00 95.75 85 PRO A N 1
ATOM 683 C CA . PRO A 1 85 ? -4.658 -6.750 -4.995 1.00 95.75 85 PRO A CA 1
ATOM 684 C C . PRO A 1 85 ? -3.995 -5.787 -5.985 1.00 95.75 85 PRO A C 1
ATOM 686 O O . PRO A 1 85 ? -4.616 -4.834 -6.453 1.00 95.75 85 PRO A O 1
ATOM 689 N N . VAL A 1 86 ? -2.730 -6.042 -6.317 1.00 94.56 86 VAL A N 1
ATOM 690 C CA . VAL A 1 86 ? -1.892 -5.104 -7.087 1.00 94.56 86 VAL A CA 1
ATOM 691 C C . VAL A 1 86 ? -2.376 -4.853 -8.518 1.00 94.56 86 VAL A C 1
ATOM 693 O O . VAL A 1 86 ? -1.974 -3.864 -9.121 1.00 94.56 86 VAL A O 1
ATOM 696 N N . GLY A 1 87 ? -3.236 -5.721 -9.052 1.00 94.50 87 GLY A N 1
ATOM 697 C CA . GLY A 1 87 ? -3.847 -5.591 -10.376 1.00 94.50 87 GLY A CA 1
ATOM 698 C C . GLY A 1 87 ? -5.280 -5.044 -10.379 1.00 94.50 87 GLY A C 1
ATOM 699 O O . GLY A 1 87 ? -5.907 -5.048 -11.433 1.00 94.50 87 GLY A O 1
ATOM 700 N N . TYR A 1 88 ? -5.825 -4.620 -9.230 1.00 95.69 88 TYR A N 1
ATOM 701 C CA . TYR A 1 88 ? -7.258 -4.323 -9.083 1.00 95.69 88 TYR A CA 1
ATOM 702 C C . TYR A 1 88 ? -7.749 -3.139 -9.934 1.00 95.69 88 TYR A C 1
ATOM 704 O O . TYR A 1 88 ? -8.660 -3.298 -10.742 1.00 95.69 88 TYR A O 1
ATOM 712 N N . THR A 1 89 ? -7.154 -1.957 -9.766 1.00 95.69 89 THR A N 1
ATOM 713 C CA . THR A 1 89 ? -7.578 -0.724 -10.447 1.00 95.69 89 THR A CA 1
ATOM 714 C C . THR A 1 89 ? -6.371 0.137 -10.809 1.00 95.69 89 THR A C 1
ATOM 716 O O . THR A 1 89 ? -5.333 0.076 -10.152 1.00 95.69 89 THR A O 1
ATOM 719 N N . ASP A 1 90 ? -6.499 0.917 -11.879 1.00 95.81 90 ASP A N 1
ATOM 720 C CA . ASP A 1 90 ? -5.586 1.999 -12.267 1.00 95.81 90 ASP A CA 1
ATOM 721 C C . ASP A 1 90 ? -6.082 3.375 -11.804 1.00 95.81 90 ASP A C 1
ATOM 723 O O . ASP A 1 90 ? -5.348 4.354 -11.948 1.00 95.81 90 ASP A O 1
ATOM 727 N N . ASP A 1 91 ? -7.272 3.466 -11.201 1.00 96.12 91 ASP A N 1
ATOM 728 C CA . ASP A 1 91 ? -7.748 4.700 -10.583 1.00 96.12 91 ASP A CA 1
ATOM 729 C C . ASP A 1 91 ? -7.203 4.823 -9.151 1.00 96.12 91 ASP A C 1
ATOM 731 O O . ASP A 1 91 ? -7.577 4.081 -8.236 1.00 96.12 91 ASP A O 1
ATOM 735 N N . ILE A 1 92 ? -6.309 5.793 -8.941 1.00 95.94 92 ILE A N 1
ATOM 736 C CA . ILE A 1 92 ? -5.705 6.028 -7.624 1.00 95.94 92 ILE A CA 1
ATOM 737 C C . ILE A 1 92 ? -6.744 6.424 -6.570 1.00 95.94 92 ILE A C 1
ATOM 739 O O . ILE A 1 92 ? -6.582 6.079 -5.402 1.00 95.94 92 ILE A O 1
ATOM 743 N N . PHE A 1 93 ? -7.797 7.150 -6.952 1.00 96.00 93 PHE A N 1
ATOM 744 C CA . PHE A 1 93 ? -8.812 7.619 -6.013 1.00 96.00 93 PHE A CA 1
ATOM 745 C C . PHE A 1 93 ? -9.774 6.500 -5.639 1.00 96.00 93 PHE A C 1
ATOM 747 O O . PHE A 1 93 ? -10.113 6.390 -4.470 1.00 96.00 93 PHE A O 1
ATOM 754 N N . GLU A 1 94 ? -10.107 5.602 -6.568 1.00 95.50 94 GLU A N 1
ATOM 755 C CA . GLU A 1 94 ? -10.836 4.377 -6.217 1.00 95.50 94 GLU A CA 1
ATOM 756 C C . GLU A 1 94 ? -10.050 3.529 -5.203 1.00 95.50 94 GLU A C 1
ATOM 758 O O . GLU A 1 94 ? -10.608 3.045 -4.217 1.00 95.50 94 GLU A O 1
ATOM 763 N N . ALA A 1 95 ? -8.739 3.379 -5.409 1.00 96.50 95 ALA A N 1
ATOM 764 C CA . ALA A 1 95 ? -7.895 2.665 -4.460 1.00 96.50 95 ALA A CA 1
ATOM 765 C C . ALA A 1 95 ? -7.818 3.377 -3.097 1.00 96.50 95 ALA A C 1
ATOM 767 O O . ALA A 1 95 ? -7.856 2.716 -2.057 1.00 96.50 95 ALA A O 1
ATOM 768 N N . LEU A 1 96 ? -7.723 4.712 -3.086 1.00 96.31 96 LEU A N 1
ATOM 769 C CA . LEU A 1 96 ? -7.694 5.516 -1.861 1.00 96.31 96 LEU A CA 1
ATOM 770 C C . LEU A 1 96 ? -9.023 5.467 -1.100 1.00 96.31 96 LEU A C 1
ATOM 772 O O . LEU A 1 96 ? -8.986 5.313 0.117 1.00 96.31 96 LEU A O 1
ATOM 776 N N . ASP A 1 97 ? -10.166 5.514 -1.789 1.00 94.88 97 ASP A N 1
ATOM 777 C CA . ASP A 1 97 ? -11.504 5.410 -1.187 1.00 94.88 97 ASP A CA 1
ATOM 778 C C . ASP A 1 97 ? -11.643 4.127 -0.345 1.00 94.88 97 ASP A C 1
ATOM 780 O O . ASP A 1 97 ? -12.210 4.147 0.747 1.00 94.88 97 ASP A O 1
ATOM 784 N N . ILE A 1 98 ? -11.069 3.014 -0.816 1.00 95.00 98 ILE A N 1
ATOM 785 C CA . ILE A 1 98 ? -11.081 1.733 -0.094 1.00 95.00 98 ILE A CA 1
ATOM 786 C C . ILE A 1 98 ? -10.023 1.700 1.018 1.00 95.00 98 ILE A C 1
ATOM 788 O O . ILE A 1 98 ? -10.255 1.173 2.110 1.00 95.00 98 ILE A O 1
ATOM 792 N N . GLN A 1 99 ? -8.823 2.206 0.735 1.00 96.00 99 GLN A N 1
ATOM 793 C CA . GLN A 1 99 ? -7.666 2.034 1.612 1.00 96.00 99 GLN A CA 1
ATOM 794 C C . GLN A 1 99 ? -7.622 3.039 2.767 1.00 96.00 99 GLN A C 1
ATOM 796 O O . GLN A 1 99 ? -7.044 2.706 3.800 1.00 96.00 99 GLN A O 1
ATOM 801 N N . ASP A 1 100 ? -8.220 4.226 2.633 1.00 95.00 100 ASP A N 1
ATOM 802 C CA . ASP A 1 100 ? -8.066 5.316 3.604 1.00 95.00 100 ASP A CA 1
ATOM 803 C C . ASP A 1 100 ? -8.420 4.887 5.028 1.00 95.00 100 ASP A C 1
ATOM 805 O O . ASP A 1 100 ? -7.591 4.943 5.939 1.00 95.00 100 ASP A O 1
ATOM 809 N N . GLU A 1 101 ? -9.629 4.356 5.209 1.00 91.94 101 GLU A N 1
ATOM 810 C CA . GLU A 1 101 ? -10.095 3.941 6.526 1.00 91.94 101 GLU A CA 1
ATOM 811 C C . GLU A 1 101 ? -9.238 2.803 7.090 1.00 91.94 101 GLU A C 1
ATOM 813 O O . GLU A 1 101 ? -8.814 2.869 8.243 1.00 91.94 101 GLU A O 1
ATOM 818 N N . LEU A 1 102 ? -8.905 1.803 6.268 1.00 94.94 102 LEU A N 1
ATOM 819 C CA . LEU A 1 102 ? -8.087 0.661 6.684 1.00 94.94 102 LEU A CA 1
ATOM 820 C C . LEU A 1 102 ? -6.702 1.097 7.159 1.00 94.94 102 LEU A C 1
ATOM 822 O O . LEU A 1 102 ? -6.240 0.635 8.203 1.00 94.94 102 LEU A O 1
ATOM 826 N N . GLN A 1 103 ? -6.043 2.000 6.428 1.00 95.62 103 GLN A N 1
ATOM 827 C CA . GLN A 1 103 ? -4.695 2.422 6.795 1.00 95.62 103 GLN A CA 1
ATOM 828 C C . GLN A 1 103 ? -4.678 3.232 8.095 1.00 95.62 103 GLN A C 1
ATOM 830 O O . GLN A 1 103 ? -3.759 3.072 8.894 1.00 95.62 103 GLN A O 1
ATOM 835 N N . THR A 1 104 ? -5.725 4.007 8.394 1.00 94.38 104 THR A N 1
ATOM 836 C CA . THR A 1 104 ? -5.826 4.723 9.683 1.00 94.38 104 THR A CA 1
ATOM 837 C C . THR A 1 104 ? -6.020 3.809 10.903 1.00 94.38 104 THR A C 1
ATOM 839 O O . THR A 1 104 ? -5.872 4.253 12.048 1.00 94.38 104 THR A O 1
ATOM 842 N N . LEU A 1 105 ? -6.332 2.524 10.689 1.00 95.69 105 LEU A N 1
ATOM 843 C CA . LEU A 1 105 ? -6.460 1.554 11.774 1.00 95.69 105 LEU A CA 1
ATOM 844 C C . LEU A 1 105 ? -5.106 1.026 12.271 1.00 95.69 105 LEU A C 1
ATOM 846 O O . LEU A 1 105 ? -5.034 0.556 13.407 1.00 95.69 105 LEU A O 1
ATOM 850 N N . TYR A 1 106 ? -4.025 1.162 11.507 1.00 96.25 106 TYR A N 1
ATOM 851 C CA . TYR A 1 106 ? -2.686 0.874 12.021 1.00 96.25 106 TYR A CA 1
ATOM 852 C C . TYR A 1 106 ? -2.232 1.990 12.966 1.00 96.25 106 TYR A C 1
ATOM 854 O O . TYR A 1 106 ? -2.490 3.169 12.731 1.00 96.25 106 TYR A O 1
ATOM 862 N N . THR A 1 107 ? -1.575 1.619 14.065 1.00 91.88 107 THR A N 1
ATOM 863 C CA . THR A 1 107 ? -1.097 2.582 15.075 1.00 91.88 107 THR A CA 1
ATOM 864 C C . THR A 1 107 ? 0.382 2.919 14.917 1.00 91.88 107 THR A C 1
ATOM 866 O O . THR A 1 107 ? 0.884 3.804 15.607 1.00 91.88 107 THR A O 1
ATOM 869 N N . SER A 1 108 ? 1.082 2.242 14.003 1.00 89.00 108 SER A N 1
ATOM 870 C CA . SER A 1 108 ? 2.463 2.548 13.632 1.00 89.00 108 SER A CA 1
ATOM 871 C C . SER A 1 108 ? 2.663 2.588 12.116 1.00 89.00 108 SER A C 1
ATOM 873 O O . SER A 1 108 ? 2.003 3.361 11.427 1.00 89.00 108 SER A O 1
ATOM 875 N N . GLY A 1 109 ? 3.622 1.820 11.594 1.00 87.56 109 GLY A N 1
ATOM 876 C CA . GLY A 1 109 ? 4.028 1.853 10.201 1.00 87.56 109 GLY A CA 1
ATOM 877 C C . GLY A 1 109 ? 2.902 1.379 9.297 1.00 87.56 109 GLY A C 1
ATOM 878 O O . GLY A 1 109 ? 2.508 0.217 9.331 1.00 87.56 109 GLY A O 1
ATOM 879 N N . THR A 1 110 ? 2.410 2.284 8.465 1.00 94.75 110 THR A N 1
ATOM 880 C CA . THR A 1 110 ? 1.600 1.963 7.298 1.00 94.75 110 THR A CA 1
ATOM 881 C C . THR A 1 110 ? 1.964 2.896 6.157 1.00 94.75 110 THR A C 1
ATOM 883 O O . THR A 1 110 ? 2.472 3.990 6.384 1.00 94.75 110 THR A O 1
ATOM 886 N N . VAL A 1 111 ? 1.749 2.449 4.925 1.00 95.06 111 VAL A N 1
ATOM 887 C CA . VAL A 1 111 ? 2.017 3.219 3.720 1.00 95.06 111 VAL A CA 1
ATOM 888 C C . VAL A 1 111 ? 1.037 2.830 2.621 1.00 95.06 111 VAL A C 1
ATOM 890 O O . VAL A 1 111 ? 0.804 1.648 2.365 1.00 95.06 111 VAL A O 1
ATOM 893 N N . PHE A 1 112 ? 0.502 3.830 1.928 1.00 96.19 112 PHE A N 1
ATOM 894 C CA . PHE A 1 112 ? -0.124 3.642 0.624 1.00 96.19 112 PHE A CA 1
ATOM 895 C C . PHE A 1 112 ? 0.888 3.931 -0.491 1.00 96.19 112 PHE A C 1
ATOM 897 O O . PHE A 1 112 ? 1.506 5.002 -0.550 1.00 96.19 112 PHE A O 1
ATOM 904 N N . HIS A 1 113 ? 1.082 2.978 -1.398 1.00 94.56 113 HIS A N 1
ATOM 905 C CA . HIS A 1 113 ? 1.980 3.152 -2.535 1.00 94.56 113 HIS A CA 1
ATOM 906 C C . HIS A 1 113 ? 1.209 3.566 -3.778 1.00 94.56 113 HIS A C 1
ATOM 908 O O . HIS A 1 113 ? 0.559 2.733 -4.398 1.00 94.56 113 HIS A O 1
ATOM 914 N N . ALA A 1 114 ? 1.347 4.826 -4.190 1.00 95.19 114 ALA A N 1
ATOM 915 C CA . ALA A 1 114 ? 0.905 5.263 -5.504 1.00 95.19 114 ALA A CA 1
ATOM 916 C C . ALA A 1 114 ? 1.969 4.881 -6.547 1.00 95.19 114 ALA A C 1
ATOM 918 O O . ALA A 1 114 ? 2.918 5.632 -6.775 1.00 95.19 114 ALA A O 1
ATOM 919 N N . PHE A 1 115 ? 1.864 3.691 -7.141 1.00 94.81 115 PHE A N 1
ATOM 920 C CA . PHE A 1 115 ? 2.760 3.247 -8.213 1.00 94.81 115 PHE A CA 1
ATOM 921 C C . PHE A 1 115 ? 2.372 3.913 -9.540 1.00 94.81 115 PHE A C 1
ATOM 923 O O . PHE A 1 115 ? 1.325 3.598 -10.084 1.00 94.81 115 PHE A O 1
ATOM 930 N N . LEU A 1 116 ? 3.190 4.842 -10.051 1.00 90.25 116 LEU A N 1
ATOM 931 C CA . LEU A 1 116 ? 2.783 5.791 -11.111 1.00 90.25 116 LEU A CA 1
ATOM 932 C C . LEU A 1 116 ? 3.198 5.400 -12.543 1.00 90.25 116 LEU A C 1
ATOM 934 O O . LEU A 1 116 ? 3.016 6.182 -13.471 1.00 90.25 116 LEU A O 1
ATOM 938 N N . GLY A 1 117 ? 3.803 4.225 -12.739 1.00 86.44 117 GLY A N 1
ATOM 939 C CA . GLY A 1 117 ? 4.384 3.848 -14.031 1.00 86.44 117 GLY A CA 1
ATOM 940 C C . GLY A 1 117 ? 5.643 4.657 -14.316 1.00 86.44 117 GLY A C 1
ATOM 941 O O . GLY A 1 117 ? 6.728 4.248 -13.920 1.00 86.44 117 GLY A O 1
ATOM 942 N N . GLU A 1 118 ? 5.514 5.824 -14.939 1.00 84.31 118 GLU A N 1
ATOM 943 C CA . GLU A 1 118 ? 6.625 6.756 -15.149 1.00 84.31 118 GLU A CA 1
ATOM 944 C C . GLU A 1 118 ? 6.563 7.941 -14.174 1.00 84.31 118 GLU A C 1
ATOM 946 O O . GLU A 1 118 ? 5.640 8.090 -13.370 1.00 84.31 118 GLU A O 1
ATOM 951 N N . LYS A 1 119 ? 7.574 8.816 -14.218 1.00 84.75 119 LYS A N 1
ATOM 952 C CA . LYS A 1 119 ? 7.514 10.077 -13.472 1.00 84.75 119 LYS A CA 1
ATOM 953 C C . LYS A 1 119 ? 6.372 10.953 -13.997 1.00 84.75 119 LYS A C 1
ATOM 955 O O . LYS A 1 119 ? 6.111 10.991 -15.196 1.00 84.75 119 LYS A O 1
ATOM 960 N N . LEU A 1 120 ? 5.759 11.725 -13.103 1.00 89.31 120 LEU A N 1
ATOM 961 C CA . LEU A 1 120 ? 4.778 12.738 -13.491 1.00 89.31 120 LEU A CA 1
ATOM 962 C C . LEU A 1 120 ? 5.411 13.809 -14.405 1.00 89.31 120 LEU A C 1
ATOM 964 O O . LEU A 1 120 ? 6.624 14.037 -14.314 1.00 89.31 120 LEU A O 1
ATOM 968 N N . PRO A 1 121 ? 4.609 14.490 -15.252 1.00 89.06 121 PRO A N 1
ATOM 969 C CA . PRO A 1 121 ? 5.117 15.435 -16.250 1.00 89.06 121 PRO A CA 1
ATOM 970 C C . PRO A 1 121 ? 5.986 16.551 -15.661 1.00 89.06 121 PRO A C 1
ATOM 972 O O . PRO A 1 121 ? 7.015 16.909 -16.234 1.00 89.06 121 PRO A O 1
ATOM 975 N N . ASP A 1 122 ? 5.594 17.082 -14.501 1.00 91.69 122 ASP A N 1
ATOM 976 C CA . ASP A 1 122 ? 6.342 18.101 -13.776 1.00 91.69 122 ASP A CA 1
ATOM 977 C C . ASP A 1 122 ? 6.067 18.063 -12.259 1.00 91.69 122 ASP A C 1
ATOM 979 O O . ASP A 1 122 ? 5.239 17.303 -11.746 1.00 91.69 122 ASP A O 1
ATOM 983 N N . TRP A 1 123 ? 6.788 18.907 -11.517 1.00 94.25 123 TRP A N 1
ATOM 984 C CA . TRP A 1 123 ? 6.633 19.023 -10.066 1.00 94.25 123 TRP A CA 1
ATOM 985 C C . TRP A 1 123 ? 5.273 19.605 -9.652 1.00 94.25 123 TRP A C 1
ATOM 987 O O . TRP A 1 123 ? 4.831 19.354 -8.532 1.00 94.25 123 TRP A O 1
ATOM 997 N N . LYS A 1 124 ? 4.596 20.362 -10.528 1.00 95.69 124 LYS A N 1
ATOM 998 C CA . LYS A 1 124 ? 3.278 20.943 -10.237 1.00 95.69 124 LYS A CA 1
ATOM 999 C C . LYS A 1 124 ? 2.208 19.861 -10.257 1.00 95.69 124 LYS A C 1
ATOM 1001 O O . LYS A 1 124 ? 1.366 19.849 -9.367 1.00 95.69 124 LYS A O 1
ATOM 1006 N N . ALA A 1 125 ? 2.276 18.928 -11.207 1.00 93.75 125 ALA A N 1
ATOM 1007 C CA . ALA A 1 125 ? 1.418 17.749 -11.254 1.00 93.75 125 ALA A CA 1
ATOM 1008 C C . ALA A 1 125 ? 1.598 16.888 -9.994 1.00 93.75 125 ALA A C 1
ATOM 1010 O O . ALA A 1 125 ? 0.613 16.503 -9.364 1.00 93.75 125 ALA A O 1
ATOM 1011 N N . ALA A 1 126 ? 2.847 16.662 -9.569 1.00 95.06 126 ALA A N 1
ATOM 1012 C CA . ALA A 1 126 ? 3.135 15.959 -8.319 1.00 95.06 126 ALA A CA 1
ATOM 1013 C C . ALA A 1 126 ? 2.561 16.692 -7.096 1.00 95.06 126 ALA A C 1
ATOM 1015 O O . ALA A 1 126 ? 1.861 16.084 -6.289 1.00 95.06 126 ALA A O 1
ATOM 1016 N N . ALA A 1 127 ? 2.797 18.003 -6.981 1.00 96.19 127 ALA A N 1
ATOM 1017 C CA . ALA A 1 127 ? 2.278 18.813 -5.881 1.00 96.19 127 ALA A CA 1
ATOM 1018 C C . ALA A 1 127 ? 0.741 18.845 -5.853 1.00 96.19 127 ALA A C 1
ATOM 1020 O O . ALA A 1 127 ? 0.148 18.755 -4.781 1.00 96.19 127 ALA A O 1
ATOM 1021 N N . ALA A 1 128 ? 0.091 18.931 -7.016 1.00 94.69 128 ALA A N 1
ATOM 1022 C CA . ALA A 1 128 ? -1.363 18.907 -7.129 1.00 94.69 128 ALA A CA 1
ATOM 1023 C C . ALA A 1 128 ? -1.951 17.560 -6.691 1.00 94.69 128 ALA A C 1
ATOM 1025 O O . ALA A 1 128 ? -2.960 17.545 -5.988 1.00 94.69 128 ALA A O 1
ATOM 1026 N N . LEU A 1 129 ? -1.309 16.443 -7.054 1.00 94.88 129 LEU A N 1
ATOM 1027 C CA . LEU A 1 129 ? -1.725 15.116 -6.604 1.00 94.88 129 LEU A CA 1
ATOM 1028 C C . LEU A 1 129 ? -1.566 14.967 -5.087 1.00 94.88 129 LEU A C 1
ATOM 1030 O O . LEU A 1 129 ? -2.523 14.595 -4.418 1.00 94.88 129 LEU A O 1
ATOM 1034 N N . VAL A 1 130 ? -0.395 15.318 -4.541 1.00 96.12 130 VAL A N 1
ATOM 1035 C CA . VAL A 1 130 ? -0.136 15.310 -3.088 1.00 96.12 130 VAL A CA 1
ATOM 1036 C C . VAL A 1 130 ? -1.183 16.146 -2.358 1.00 96.12 130 VAL A C 1
ATOM 1038 O O . VAL A 1 130 ? -1.809 15.664 -1.420 1.00 96.12 130 VAL A O 1
ATOM 1041 N N . ARG A 1 131 ? -1.430 17.377 -2.824 1.00 95.06 131 ARG A N 1
ATOM 1042 C CA . ARG A 1 131 ? -2.436 18.267 -2.239 1.00 95.06 131 ARG A CA 1
ATOM 1043 C C . ARG A 1 131 ? -3.829 17.644 -2.280 1.00 95.06 131 ARG A C 1
ATOM 1045 O O . ARG A 1 131 ? -4.502 17.622 -1.259 1.00 95.06 131 ARG A O 1
ATOM 1052 N N . LYS A 1 132 ? -4.244 17.101 -3.428 1.00 94.38 132 LYS A N 1
ATOM 1053 C CA . LYS A 1 132 ? -5.560 16.471 -3.579 1.00 94.38 132 LYS A CA 1
ATOM 1054 C C . LYS A 1 132 ? -5.719 15.264 -2.649 1.00 94.38 132 LYS A C 1
ATOM 1056 O O . LYS A 1 132 ? -6.785 15.118 -2.062 1.00 94.38 132 LYS A O 1
ATOM 1061 N N . ILE A 1 133 ? -4.685 14.438 -2.482 1.00 95.12 133 ILE A N 1
ATOM 1062 C CA . ILE A 1 133 ? -4.724 13.309 -1.542 1.00 95.12 133 ILE A CA 1
ATOM 1063 C C . ILE A 1 133 ? -4.816 13.827 -0.100 1.00 95.12 133 ILE A C 1
ATOM 1065 O O . ILE A 1 133 ? -5.735 13.455 0.621 1.00 95.12 133 ILE A O 1
ATOM 1069 N N . ALA A 1 134 ? -3.918 14.732 0.302 1.00 94.50 134 ALA A N 1
ATOM 1070 C CA . ALA A 1 134 ? -3.874 15.274 1.662 1.00 94.50 134 ALA A CA 1
ATOM 1071 C C . ALA A 1 134 ? -5.153 16.023 2.070 1.00 94.50 134 ALA A C 1
ATOM 1073 O O . ALA A 1 134 ? -5.542 15.990 3.231 1.00 94.50 134 ALA A O 1
ATOM 1074 N N . GLU A 1 135 ? -5.806 16.713 1.132 1.00 94.44 135 GLU A N 1
ATOM 1075 C CA . GLU A 1 135 ? -7.032 17.456 1.420 1.00 94.44 135 GLU A CA 1
ATOM 1076 C C . GLU A 1 135 ? -8.262 16.553 1.551 1.00 94.44 135 GLU A C 1
ATOM 1078 O O . GLU A 1 135 ? -9.213 16.975 2.197 1.00 94.44 135 GLU A O 1
ATOM 1083 N N . ASN A 1 136 ? -8.276 15.352 0.962 1.00 94.19 136 ASN A N 1
ATOM 1084 C CA . ASN A 1 136 ? -9.485 14.517 0.881 1.00 94.19 136 ASN A CA 1
ATOM 1085 C C . ASN A 1 136 ? -9.408 13.209 1.678 1.00 94.19 136 ASN A C 1
ATOM 1087 O O . ASN A 1 136 ? -10.450 12.626 1.963 1.00 94.19 136 ASN A O 1
ATOM 1091 N N . TYR A 1 137 ? -8.210 12.764 2.063 1.00 95.00 137 TYR A N 1
ATOM 1092 C CA . TYR A 1 137 ? -8.005 11.491 2.750 1.00 95.00 137 TYR A CA 1
ATOM 1093 C C . TYR A 1 137 ? -7.167 11.650 4.022 1.00 95.00 137 TYR A C 1
ATOM 1095 O O . TYR A 1 137 ? -6.385 12.590 4.168 1.00 95.00 137 TYR A O 1
ATOM 1103 N N . LYS A 1 138 ? -7.341 10.716 4.958 1.00 94.06 138 LYS A N 1
ATOM 1104 C CA . LYS A 1 138 ? -6.756 10.731 6.306 1.00 94.06 138 LYS A CA 1
ATOM 1105 C C . LYS A 1 138 ? -5.490 9.881 6.434 1.00 94.06 138 LYS A C 1
ATOM 1107 O O . LYS A 1 138 ? -4.918 9.850 7.526 1.00 94.06 138 LYS A O 1
ATOM 1112 N N . LEU A 1 139 ? -5.072 9.171 5.377 1.00 91.69 139 LEU A N 1
ATOM 1113 C CA . LEU A 1 139 ? -3.916 8.270 5.422 1.00 91.69 139 LEU A CA 1
ATOM 1114 C C . LEU A 1 139 ? -2.698 8.960 6.051 1.00 91.69 139 LEU A C 1
ATOM 1116 O O . LEU A 1 139 ? -2.316 10.050 5.618 1.00 91.69 139 LEU A O 1
ATOM 1120 N N . PRO A 1 140 ? -2.023 8.304 7.007 1.00 90.50 140 PRO A N 1
ATOM 1121 C CA . PRO A 1 140 ? -0.889 8.906 7.697 1.00 90.50 140 PRO A CA 1
ATOM 1122 C C . PRO A 1 140 ? 0.352 9.008 6.802 1.00 90.50 140 PRO A C 1
ATOM 1124 O O . PRO A 1 140 ? 1.199 9.873 7.014 1.00 90.50 140 PRO A O 1
ATOM 1127 N N . TYR A 1 141 ? 0.481 8.124 5.807 1.00 94.56 141 TYR A N 1
ATOM 1128 C CA . TYR A 1 141 ? 1.633 8.089 4.918 1.00 94.56 141 TYR A CA 1
ATOM 1129 C C . TYR A 1 141 ? 1.283 7.492 3.554 1.00 94.56 141 TYR A C 1
ATOM 1131 O O . TYR A 1 141 ? 0.710 6.407 3.441 1.00 94.56 141 TYR A O 1
ATOM 1139 N N . TYR A 1 142 ? 1.679 8.197 2.498 1.00 95.62 142 TYR A N 1
ATOM 1140 C CA . TYR A 1 142 ? 1.595 7.731 1.122 1.00 95.62 142 TYR A CA 1
ATOM 1141 C C . TYR A 1 142 ? 2.846 8.132 0.338 1.00 95.62 142 TYR A C 1
ATOM 1143 O O . TYR A 1 142 ? 3.574 9.060 0.696 1.00 95.62 142 TYR A O 1
ATOM 1151 N N . THR A 1 143 ? 3.115 7.412 -0.749 1.00 95.25 143 THR A N 1
ATOM 1152 C CA . THR A 1 143 ? 4.293 7.633 -1.599 1.00 95.25 143 THR A CA 1
ATOM 1153 C C . THR A 1 143 ? 3.894 7.788 -3.053 1.00 95.25 143 THR A C 1
ATOM 1155 O O . THR A 1 143 ? 3.047 7.041 -3.528 1.00 95.25 143 THR A O 1
ATOM 1158 N N . LEU A 1 144 ? 4.562 8.688 -3.777 1.00 95.25 144 LEU A N 1
ATOM 1159 C CA . LEU A 1 144 ? 4.563 8.697 -5.239 1.00 95.25 144 LEU A CA 1
ATOM 1160 C C . LEU A 1 144 ? 5.754 7.862 -5.719 1.00 95.25 144 LEU A C 1
ATOM 1162 O O . LEU A 1 144 ? 6.908 8.208 -5.451 1.00 95.25 144 LEU A O 1
ATOM 1166 N N . SER A 1 145 ? 5.473 6.736 -6.369 1.00 93.88 145 SER A N 1
ATOM 1167 C CA . SER A 1 145 ? 6.465 5.705 -6.686 1.00 93.88 145 SER A CA 1
ATOM 1168 C C . SER A 1 145 ? 6.521 5.423 -8.192 1.00 93.88 145 SER A C 1
ATOM 1170 O O . SER A 1 145 ? 5.926 4.446 -8.649 1.00 93.88 145 SER A O 1
ATOM 1172 N N . PRO A 1 146 ? 7.189 6.279 -8.987 1.00 94.44 146 PRO A N 1
ATOM 1173 C CA . PRO A 1 146 ? 7.446 5.996 -10.395 1.00 94.44 146 PRO A CA 1
ATOM 1174 C C . PRO A 1 146 ? 8.456 4.856 -10.571 1.00 94.44 146 PRO A C 1
ATOM 1176 O O . PRO A 1 146 ? 9.392 4.712 -9.785 1.00 94.44 146 PRO A O 1
ATOM 1179 N N . THR A 1 147 ? 8.316 4.103 -11.654 1.00 94.75 147 THR A N 1
ATOM 1180 C CA . THR A 1 147 ? 9.358 3.213 -12.166 1.00 94.75 147 THR A CA 1
ATOM 1181 C C . THR A 1 147 ? 10.280 4.011 -13.088 1.00 94.75 147 THR A C 1
ATOM 1183 O O . THR A 1 147 ? 9.854 4.878 -13.857 1.00 94.75 147 THR A O 1
ATOM 1186 N N . TYR A 1 148 ? 11.578 3.756 -12.982 1.00 95.38 148 TYR A N 1
ATOM 1187 C CA . TYR A 1 148 ? 12.584 4.362 -13.847 1.00 95.38 148 TYR A CA 1
ATOM 1188 C C . TYR A 1 148 ? 13.710 3.377 -14.113 1.00 95.38 148 TYR A C 1
ATOM 1190 O O . TYR A 1 148 ? 13.899 2.415 -13.373 1.00 95.38 148 TYR A O 1
ATOM 1198 N N . SER A 1 149 ? 14.491 3.637 -15.152 1.00 96.81 149 SER A N 1
ATOM 1199 C CA . SER A 1 149 ? 15.602 2.770 -15.532 1.00 96.81 149 SER A CA 1
ATOM 1200 C C . SER A 1 149 ? 16.921 3.530 -15.510 1.00 96.81 149 SER A C 1
ATOM 1202 O O . SER A 1 149 ? 16.957 4.748 -15.672 1.00 96.81 149 SER A O 1
ATOM 1204 N N . VAL A 1 150 ? 18.026 2.824 -15.291 1.00 97.25 150 VAL A N 1
ATOM 1205 C CA . VAL A 1 150 ? 19.374 3.397 -15.265 1.00 97.25 150 VAL A CA 1
ATOM 1206 C C . VAL A 1 150 ? 20.253 2.638 -16.251 1.00 97.25 150 VAL A C 1
ATOM 1208 O O . VAL A 1 150 ? 20.429 1.424 -16.158 1.00 97.25 150 VAL A O 1
ATOM 1211 N N . CYS A 1 151 ? 20.802 3.364 -17.220 1.00 97.12 151 CYS A N 1
ATOM 1212 C CA . CYS A 1 151 ? 21.853 2.885 -18.106 1.00 97.12 151 CYS A CA 1
ATOM 1213 C C . CYS A 1 151 ? 23.218 3.264 -17.527 1.00 97.12 151 CYS A C 1
ATOM 1215 O O . CYS A 1 151 ? 23.412 4.402 -17.103 1.00 97.12 151 CYS A O 1
ATOM 1217 N N . LYS A 1 152 ? 24.185 2.343 -17.582 1.00 96.12 152 LYS A N 1
ATOM 1218 C CA . LYS A 1 152 ? 25.558 2.591 -17.124 1.00 96.12 152 LYS A CA 1
ATOM 1219 C C . LYS A 1 152 ? 26.221 3.784 -17.830 1.00 96.12 152 LYS A C 1
ATOM 1221 O O . LYS A 1 152 ? 26.924 4.547 -17.179 1.00 96.12 152 LYS A O 1
ATOM 1226 N N . ASP A 1 153 ? 25.958 3.952 -19.126 1.00 96.81 153 ASP A N 1
ATOM 1227 C CA . ASP A 1 153 ? 26.601 4.988 -19.947 1.00 96.81 153 ASP A CA 1
ATOM 1228 C C . ASP A 1 153 ? 25.747 6.259 -20.074 1.00 96.81 153 ASP A C 1
ATOM 1230 O O . ASP A 1 153 ? 26.272 7.367 -20.127 1.00 96.81 153 ASP A O 1
ATOM 1234 N N . HIS A 1 154 ? 24.416 6.113 -20.121 1.00 96.31 154 HIS A N 1
ATOM 1235 C CA . HIS A 1 154 ? 23.485 7.216 -20.404 1.00 96.31 154 HIS A CA 1
ATOM 1236 C C . HIS A 1 154 ? 22.698 7.717 -19.186 1.00 96.31 154 HIS A C 1
ATOM 1238 O O . HIS A 1 154 ? 21.929 8.670 -19.319 1.00 96.31 154 HIS A O 1
ATOM 1244 N N . GLY A 1 155 ? 22.873 7.093 -18.020 1.00 95.81 155 GLY A N 1
ATOM 1245 C CA . GLY A 1 155 ? 22.220 7.484 -16.775 1.00 95.81 155 GLY A CA 1
ATOM 1246 C C . GLY A 1 155 ? 20.718 7.199 -16.757 1.00 95.81 155 GLY A C 1
ATOM 1247 O O . GLY A 1 155 ? 20.259 6.164 -17.242 1.00 95.81 155 GLY A O 1
ATOM 1248 N N . TYR A 1 156 ? 19.961 8.113 -16.150 1.00 94.94 156 TYR A N 1
ATOM 1249 C CA . TYR A 1 156 ? 18.521 7.988 -15.925 1.00 94.94 156 TYR A CA 1
ATOM 1250 C C . TYR A 1 156 ? 17.716 7.912 -17.233 1.00 94.94 156 TYR A C 1
ATOM 1252 O O . TYR A 1 156 ? 17.898 8.719 -18.147 1.00 94.94 156 TYR A O 1
ATOM 1260 N N . LEU A 1 157 ? 16.760 6.988 -17.273 1.00 94.12 157 LEU A N 1
ATOM 1261 C CA . LEU A 1 157 ? 15.773 6.791 -18.327 1.00 94.12 157 LEU A CA 1
ATOM 1262 C C . LEU A 1 157 ? 14.378 6.763 -17.690 1.00 94.12 157 LEU A C 1
ATOM 1264 O O . LEU A 1 157 ? 14.178 6.144 -16.643 1.00 94.12 157 LEU A O 1
ATOM 1268 N N . ALA A 1 158 ? 13.420 7.450 -18.311 1.00 91.69 158 ALA A N 1
ATOM 1269 C CA . ALA A 1 158 ? 12.040 7.453 -17.841 1.00 91.69 158 ALA A CA 1
ATOM 1270 C C . ALA A 1 158 ? 11.382 6.090 -18.097 1.00 91.69 158 ALA A C 1
ATOM 1272 O O . ALA A 1 158 ? 11.580 5.497 -19.161 1.00 91.69 158 ALA A O 1
ATOM 1273 N N . GLY A 1 159 ? 10.629 5.627 -17.100 1.00 91.12 159 GLY A N 1
ATOM 1274 C CA . GLY A 1 159 ? 9.847 4.404 -17.182 1.00 91.12 159 GLY A CA 1
ATOM 1275 C C . GLY A 1 159 ? 10.654 3.116 -17.115 1.00 91.12 159 GLY A C 1
ATOM 1276 O O . GLY A 1 159 ? 11.849 3.079 -16.795 1.00 91.12 159 GLY A O 1
ATOM 1277 N N . GLU A 1 160 ? 9.945 2.034 -17.404 1.00 93.50 160 GLU A N 1
ATOM 1278 C CA . GLU A 1 160 ? 10.473 0.681 -17.459 1.00 93.50 160 GLU A CA 1
ATOM 1279 C C . GLU A 1 160 ? 11.078 0.405 -18.836 1.00 93.50 160 GLU A C 1
ATOM 1281 O O . GLU A 1 160 ? 10.381 0.195 -19.824 1.00 93.50 160 GLU A O 1
ATOM 1286 N N . GLN A 1 161 ? 12.406 0.413 -18.907 1.00 94.44 161 GLN A N 1
ATOM 1287 C CA . GLN A 1 161 ? 13.148 0.132 -20.126 1.00 94.44 161 GLN A CA 1
ATOM 1288 C C . GLN A 1 161 ? 14.297 -0.790 -19.771 1.00 94.44 161 GLN A C 1
ATOM 1290 O O . GLN A 1 161 ? 15.253 -0.314 -19.173 1.00 94.44 161 GLN 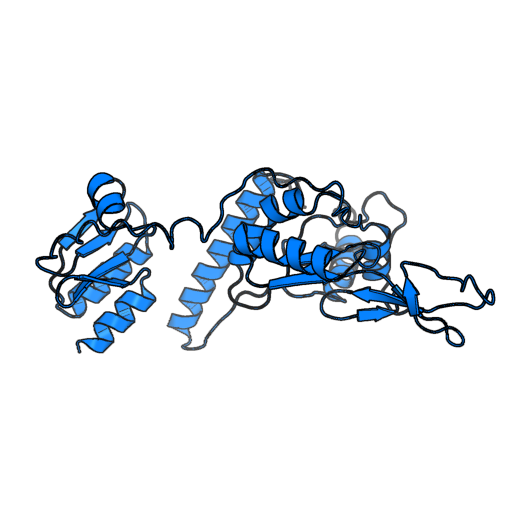A O 1
ATOM 1295 N N . PHE A 1 162 ? 14.230 -2.072 -20.149 1.00 94.62 162 PHE A N 1
ATOM 1296 C CA . PHE A 1 162 ? 15.295 -3.071 -19.924 1.00 94.62 162 PHE A CA 1
ATOM 1297 C C . PHE A 1 162 ? 16.490 -2.941 -20.882 1.00 94.62 162 PHE A C 1
ATOM 1299 O O . PHE A 1 162 ? 17.563 -3.512 -20.653 1.00 94.62 162 PHE A O 1
ATOM 1306 N N . THR A 1 163 ? 16.304 -2.177 -21.956 1.00 97.00 163 THR A N 1
ATOM 1307 C CA . THR A 1 163 ? 17.306 -1.907 -22.981 1.00 97.00 163 THR A CA 1
ATOM 1308 C C . THR A 1 163 ? 17.394 -0.405 -23.188 1.00 97.00 163 THR A C 1
ATOM 1310 O O . THR A 1 163 ? 16.383 0.269 -23.359 1.00 97.00 163 THR A O 1
ATOM 1313 N N . CYS A 1 164 ? 18.610 0.136 -23.167 1.00 97.12 164 CYS A N 1
ATOM 1314 C CA . CYS A 1 164 ? 18.833 1.557 -23.353 1.00 97.12 164 CYS A CA 1
ATOM 1315 C C . CYS A 1 164 ? 18.496 1.952 -24.800 1.00 97.12 164 CYS A C 1
ATOM 1317 O O . CYS A 1 164 ? 19.118 1.420 -25.722 1.00 97.12 164 CYS A O 1
ATOM 1319 N N . PRO A 1 165 ? 17.618 2.944 -25.027 1.00 96.38 165 PRO A N 1
ATOM 1320 C CA . PRO A 1 165 ? 17.231 3.358 -26.375 1.00 96.38 165 PRO A CA 1
ATOM 1321 C C . PRO A 1 165 ? 18.359 4.088 -27.122 1.00 96.38 165 PRO A C 1
ATOM 1323 O O . PRO A 1 165 ? 18.260 4.305 -28.324 1.00 96.38 165 PRO A O 1
ATOM 1326 N N . LYS A 1 166 ? 19.430 4.486 -26.419 1.00 95.94 166 LYS A N 1
ATOM 1327 C CA . LYS A 1 166 ? 20.562 5.231 -26.990 1.00 95.94 166 LYS A CA 1
ATOM 1328 C C . LYS A 1 166 ? 21.708 4.328 -27.450 1.00 95.94 166 LYS A C 1
ATOM 1330 O O . LYS A 1 166 ? 22.272 4.579 -28.507 1.00 95.94 166 LYS A O 1
ATOM 1335 N N . CYS A 1 167 ? 22.058 3.292 -26.681 1.00 96.56 167 CYS A N 1
ATOM 1336 C CA . CYS A 1 167 ? 23.168 2.384 -27.018 1.00 96.56 167 CYS A CA 1
ATOM 1337 C C . CYS A 1 167 ? 22.796 0.907 -27.161 1.00 96.56 167 CYS A C 1
ATOM 1339 O O . CYS A 1 167 ? 23.674 0.101 -27.447 1.00 96.56 167 CYS A O 1
ATOM 1341 N N . GLY A 1 168 ? 21.544 0.518 -26.913 1.00 96.56 168 GLY A N 1
ATOM 1342 C CA . GLY A 1 168 ? 21.128 -0.888 -26.931 1.00 96.56 168 GLY A CA 1
ATOM 1343 C C . GLY A 1 168 ? 21.660 -1.730 -25.762 1.00 96.56 168 GLY A C 1
ATOM 1344 O O . GLY A 1 168 ? 21.392 -2.926 -25.700 1.00 96.56 168 GLY A O 1
ATOM 1345 N N . GLY A 1 169 ? 22.403 -1.135 -24.821 1.00 96.25 169 GLY A N 1
ATOM 1346 C CA . GLY A 1 169 ? 22.909 -1.829 -23.635 1.00 96.25 169 GLY A CA 1
ATOM 1347 C C . GLY A 1 169 ? 21.805 -2.182 -22.634 1.00 96.25 169 GLY A C 1
ATOM 1348 O O . GLY A 1 169 ? 20.757 -1.538 -22.595 1.00 96.25 169 GLY A O 1
ATOM 1349 N N . ARG A 1 170 ? 22.048 -3.185 -21.786 1.00 96.69 170 ARG A N 1
ATOM 1350 C CA . ARG A 1 170 ? 21.135 -3.555 -20.692 1.00 96.69 170 ARG A CA 1
ATOM 1351 C C . ARG A 1 170 ? 21.094 -2.462 -19.618 1.00 96.69 170 ARG A C 1
ATOM 1353 O O . ARG A 1 170 ? 22.114 -1.848 -19.305 1.00 96.69 170 ARG A O 1
ATOM 1360 N N . THR A 1 171 ? 19.922 -2.250 -19.041 1.00 97.06 171 THR A N 1
ATOM 1361 C CA . THR A 1 171 ? 19.666 -1.272 -17.973 1.00 97.06 171 THR A CA 1
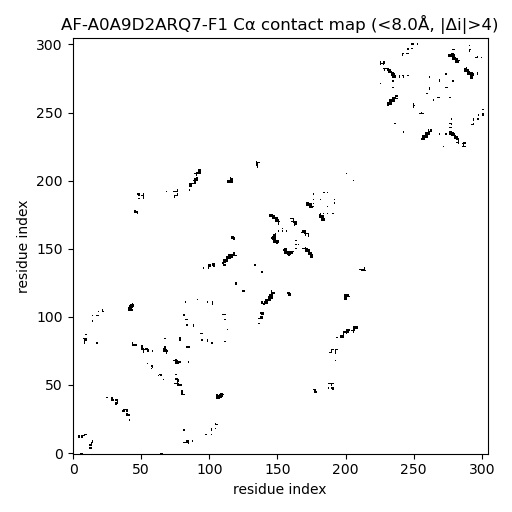ATOM 1362 C C . THR A 1 171 ? 19.242 -1.970 -16.678 1.00 97.06 171 THR A C 1
ATOM 1364 O O . THR A 1 171 ? 18.844 -3.140 -16.666 1.00 97.06 171 THR A O 1
ATOM 1367 N N . GLU A 1 172 ? 19.313 -1.231 -15.575 1.00 96.75 172 GLU A N 1
ATOM 1368 C CA . GLU A 1 172 ? 18.702 -1.606 -14.301 1.00 96.75 172 GLU A CA 1
ATOM 1369 C C . GLU A 1 172 ? 17.355 -0.897 -14.163 1.00 96.75 172 GLU A C 1
ATOM 1371 O O . GLU A 1 172 ? 17.293 0.323 -14.303 1.00 96.75 172 GLU A O 1
ATOM 1376 N N . VAL A 1 173 ? 16.284 -1.640 -13.880 1.00 96.50 173 VAL A N 1
ATOM 1377 C CA . VAL A 1 173 ? 14.939 -1.067 -13.711 1.00 96.50 173 VAL A CA 1
ATOM 1378 C C . VAL A 1 173 ? 14.693 -0.938 -12.220 1.00 96.50 173 VAL A C 1
ATOM 1380 O O . VAL A 1 173 ? 14.692 -1.940 -11.513 1.00 96.50 173 VAL A O 1
ATOM 1383 N N . TYR A 1 174 ? 14.499 0.279 -11.732 1.00 96.56 174 TYR A N 1
ATOM 1384 C CA . TYR A 1 174 ? 14.235 0.577 -10.333 1.00 96.56 174 TYR A CA 1
ATOM 1385 C C . TYR A 1 174 ? 12.748 0.837 -10.129 1.00 96.56 174 TYR A C 1
ATOM 1387 O O . TYR A 1 174 ? 12.140 1.678 -10.791 1.00 96.56 174 TYR A O 1
ATOM 1395 N N . SER A 1 175 ? 12.187 0.158 -9.138 1.00 95.12 175 SER A N 1
ATOM 1396 C CA . SER A 1 175 ? 10.870 0.467 -8.595 1.00 95.12 175 SER A CA 1
ATOM 1397 C C . SER A 1 175 ? 10.918 0.366 -7.073 1.00 95.12 175 SER A C 1
ATOM 1399 O O . SER A 1 175 ? 11.898 -0.125 -6.496 1.00 95.12 175 SER A O 1
ATOM 1401 N N . ARG A 1 176 ? 9.882 0.865 -6.400 1.00 94.69 176 ARG A N 1
ATOM 1402 C CA . ARG A 1 176 ? 9.743 0.684 -4.955 1.00 94.69 176 ARG A CA 1
ATOM 1403 C C . ARG A 1 176 ? 9.202 -0.719 -4.692 1.00 94.69 176 ARG A C 1
ATOM 1405 O O . ARG A 1 176 ? 8.142 -1.075 -5.205 1.00 94.69 176 ARG A O 1
ATOM 1412 N N . ILE A 1 177 ? 9.930 -1.498 -3.894 1.00 92.44 177 ILE A N 1
ATOM 1413 C CA . ILE A 1 177 ? 9.532 -2.870 -3.555 1.00 92.44 177 ILE A CA 1
ATOM 1414 C C . ILE A 1 177 ? 8.431 -2.872 -2.493 1.00 92.44 177 ILE A C 1
ATOM 1416 O O . ILE A 1 177 ? 7.312 -3.297 -2.751 1.00 92.44 177 ILE A O 1
ATOM 1420 N N . THR A 1 178 ? 8.742 -2.343 -1.312 1.00 88.31 178 THR A N 1
ATOM 1421 C CA . THR A 1 178 ? 7.846 -2.237 -0.149 1.00 88.31 178 THR A CA 1
ATOM 1422 C C . THR A 1 178 ? 8.149 -0.961 0.633 1.00 88.31 178 THR A C 1
ATOM 1424 O O . THR A 1 178 ? 7.260 -0.196 0.954 1.00 88.31 178 THR A O 1
ATOM 1427 N N . GLY A 1 179 ? 9.427 -0.667 0.890 1.00 86.62 179 GLY A N 1
ATOM 1428 C CA . GLY A 1 179 ? 9.836 0.534 1.630 1.00 86.62 179 GLY A CA 1
ATOM 1429 C C . GLY A 1 179 ? 10.813 1.439 0.887 1.00 86.62 179 GLY A C 1
ATOM 1430 O O . GLY A 1 179 ? 10.842 2.639 1.136 1.00 86.62 179 GLY A O 1
ATOM 1431 N N . TYR A 1 180 ? 11.587 0.907 -0.059 1.00 92.25 180 TYR A N 1
ATOM 1432 C CA . TYR A 1 180 ? 12.703 1.601 -0.708 1.00 92.25 180 TYR A CA 1
ATOM 1433 C C . TYR A 1 180 ? 12.838 1.189 -2.181 1.00 92.25 180 TYR A C 1
ATOM 1435 O O . TYR A 1 180 ? 12.196 0.237 -2.630 1.00 92.25 180 TYR A O 1
ATOM 1443 N N . TYR A 1 181 ? 13.649 1.932 -2.938 1.00 94.62 181 TYR A N 1
ATOM 1444 C CA . TYR A 1 181 ? 13.941 1.619 -4.336 1.00 94.62 181 TYR A CA 1
ATOM 1445 C C . TYR A 1 181 ? 15.028 0.560 -4.448 1.00 94.62 181 TYR A C 1
ATOM 1447 O O . TYR A 1 181 ? 16.081 0.669 -3.820 1.00 94.62 181 TYR A O 1
ATOM 1455 N N . ARG A 1 182 ? 14.786 -0.437 -5.295 1.00 95.19 182 ARG A N 1
ATOM 1456 C CA . ARG A 1 182 ? 15.739 -1.511 -5.580 1.00 95.19 182 ARG A CA 1
ATOM 1457 C C . ARG A 1 182 ? 15.572 -1.969 -7.030 1.00 95.19 182 ARG A C 1
ATOM 1459 O O . ARG A 1 182 ? 14.431 -1.988 -7.496 1.00 95.19 182 ARG A O 1
ATOM 1466 N N . PRO A 1 183 ? 16.648 -2.386 -7.724 1.00 95.50 183 PRO A N 1
ATOM 1467 C CA . PRO A 1 183 ? 16.522 -2.982 -9.047 1.00 95.50 183 PRO A CA 1
ATOM 1468 C C . PRO A 1 183 ? 15.580 -4.184 -9.016 1.00 95.50 183 PRO A C 1
ATOM 1470 O O . PRO A 1 183 ? 15.799 -5.095 -8.215 1.00 95.50 183 PRO A O 1
ATOM 1473 N N . VAL A 1 184 ? 14.568 -4.200 -9.882 1.00 94.19 184 VAL A N 1
ATOM 1474 C CA . VAL A 1 184 ? 13.571 -5.280 -10.003 1.00 94.19 184 VAL A CA 1
ATOM 1475 C C . VAL A 1 184 ? 14.252 -6.620 -10.278 1.00 94.19 184 VAL A C 1
ATOM 1477 O O . VAL A 1 184 ? 13.838 -7.655 -9.769 1.00 94.19 184 VAL A O 1
ATOM 1480 N N . GLN A 1 185 ? 15.374 -6.596 -11.000 1.00 93.38 185 GLN A N 1
ATOM 1481 C CA . GLN A 1 185 ? 16.192 -7.777 -11.283 1.00 93.38 185 GLN A CA 1
ATOM 1482 C C . GLN A 1 185 ? 16.757 -8.457 -10.022 1.00 93.38 185 GLN A C 1
ATOM 1484 O O . GLN A 1 185 ? 17.163 -9.613 -10.095 1.00 93.38 185 GLN A O 1
ATOM 1489 N N . ASN A 1 186 ? 16.796 -7.753 -8.886 1.00 94.31 186 ASN A N 1
ATOM 1490 C CA . ASN A 1 186 ? 17.323 -8.251 -7.614 1.00 94.31 186 ASN A CA 1
ATOM 1491 C C . ASN A 1 186 ? 16.215 -8.630 -6.616 1.00 94.31 186 ASN A C 1
ATOM 1493 O O . ASN A 1 186 ? 16.505 -8.816 -5.431 1.00 94.31 186 ASN A O 1
ATOM 1497 N N . TRP A 1 187 ? 14.952 -8.650 -7.046 1.00 95.81 187 TRP A N 1
ATOM 1498 C CA . TRP A 1 187 ? 13.819 -8.997 -6.190 1.00 95.81 187 TRP A CA 1
ATOM 1499 C C . TRP A 1 187 ? 13.665 -10.520 -6.111 1.00 95.81 187 TRP A C 1
ATOM 1501 O O . TRP A 1 187 ? 14.090 -11.244 -7.008 1.00 95.81 187 TRP A O 1
ATOM 1511 N N . ASN A 1 188 ? 13.073 -11.016 -5.020 1.00 95.38 188 ASN A N 1
ATOM 1512 C CA . ASN A 1 188 ? 12.715 -12.434 -4.921 1.00 95.38 188 ASN A CA 1
ATOM 1513 C C . ASN A 1 188 ? 11.570 -12.782 -5.889 1.00 95.38 188 ASN A C 1
ATOM 1515 O O . ASN A 1 188 ? 10.858 -11.885 -6.338 1.00 95.38 188 ASN A O 1
ATOM 1519 N N . ASP A 1 189 ? 11.367 -14.073 -6.165 1.00 95.75 189 ASP A N 1
ATOM 1520 C CA . ASP A 1 189 ? 10.396 -14.533 -7.167 1.00 95.75 189 ASP A CA 1
ATOM 1521 C C . ASP A 1 189 ? 8.979 -14.001 -6.921 1.00 95.75 189 ASP A C 1
ATOM 1523 O O . ASP A 1 189 ? 8.340 -13.523 -7.853 1.00 95.75 189 ASP A O 1
ATOM 1527 N N . GLY A 1 190 ? 8.504 -14.019 -5.670 1.00 95.81 190 GLY A N 1
ATOM 1528 C CA . GLY A 1 190 ? 7.168 -13.526 -5.331 1.00 95.81 190 GLY A CA 1
ATOM 1529 C C . GLY A 1 190 ? 7.023 -12.015 -5.527 1.00 95.81 190 GLY A C 1
ATOM 1530 O O . GLY A 1 190 ? 6.013 -11.563 -6.049 1.00 95.81 190 GLY A O 1
ATOM 1531 N N . LYS A 1 191 ? 8.043 -11.216 -5.189 1.00 95.75 191 LYS A N 1
ATOM 1532 C CA . LYS A 1 191 ? 8.033 -9.765 -5.451 1.00 95.75 191 LYS A CA 1
ATOM 1533 C C . LYS A 1 191 ? 8.201 -9.437 -6.929 1.00 95.75 191 LYS A C 1
ATOM 1535 O O . LYS A 1 191 ? 7.591 -8.485 -7.407 1.00 95.75 191 LYS A O 1
ATOM 1540 N N . ALA A 1 192 ? 8.995 -10.215 -7.657 1.00 95.69 192 ALA A N 1
ATOM 1541 C CA . ALA A 1 192 ? 9.089 -10.099 -9.105 1.00 95.69 192 ALA A CA 1
ATOM 1542 C C . ALA A 1 192 ? 7.753 -10.456 -9.777 1.00 95.69 192 ALA A C 1
ATOM 1544 O O . ALA A 1 192 ? 7.385 -9.808 -10.751 1.00 95.69 192 ALA A O 1
ATOM 1545 N N . GLN A 1 193 ? 7.018 -11.443 -9.251 1.00 96.62 193 GLN A N 1
ATOM 1546 C CA . GLN A 1 193 ? 5.674 -11.779 -9.717 1.00 96.62 193 GLN A CA 1
ATOM 1547 C C . GLN A 1 193 ? 4.670 -10.668 -9.386 1.00 96.62 193 GLN A C 1
ATOM 1549 O O . GLN A 1 193 ? 4.024 -10.161 -10.295 1.00 96.62 193 GLN A O 1
ATOM 1554 N N . GLU A 1 194 ? 4.648 -10.179 -8.142 1.00 95.75 194 GLU A N 1
ATOM 1555 C CA . GLU A 1 194 ? 3.824 -9.031 -7.737 1.00 95.75 194 GLU A CA 1
ATOM 1556 C C . GLU A 1 194 ? 4.058 -7.807 -8.636 1.00 95.75 194 GLU A C 1
ATOM 1558 O O . GLU A 1 194 ? 3.113 -7.107 -8.980 1.00 95.75 194 GLU A O 1
ATOM 1563 N N . PHE A 1 195 ? 5.309 -7.538 -9.028 1.00 95.00 195 PHE A N 1
ATOM 1564 C CA . PHE A 1 195 ? 5.631 -6.445 -9.945 1.00 95.00 195 PHE A CA 1
ATOM 1565 C C . PHE A 1 195 ? 5.028 -6.645 -11.341 1.00 95.00 195 PHE A C 1
ATOM 1567 O O . PHE A 1 195 ? 4.546 -5.679 -11.923 1.00 95.00 195 PHE A O 1
ATOM 1574 N N . LYS A 1 196 ? 5.031 -7.877 -11.867 1.00 94.06 196 LYS A N 1
ATOM 1575 C CA . LYS A 1 196 ? 4.431 -8.202 -13.174 1.00 94.06 196 LYS A CA 1
ATOM 1576 C C . LYS A 1 196 ? 2.911 -8.071 -13.159 1.00 94.06 196 LYS A C 1
ATOM 1578 O O . LYS A 1 196 ? 2.339 -7.599 -14.133 1.00 94.06 196 LYS A O 1
ATOM 1583 N N . ASP A 1 197 ? 2.284 -8.472 -12.057 1.00 94.62 197 ASP A N 1
ATOM 1584 C CA . ASP A 1 197 ? 0.824 -8.456 -11.903 1.00 94.62 197 ASP A CA 1
ATOM 1585 C C . ASP A 1 197 ? 0.292 -7.054 -11.557 1.00 94.62 197 ASP A C 1
ATOM 1587 O O . ASP A 1 197 ? -0.917 -6.809 -11.539 1.00 94.62 197 ASP A O 1
ATOM 1591 N N . ARG A 1 198 ? 1.195 -6.114 -11.259 1.00 94.25 198 ARG A N 1
ATOM 1592 C CA . ARG A 1 198 ? 0.865 -4.766 -10.810 1.00 94.25 198 ARG A CA 1
ATOM 1593 C C . ARG A 1 198 ? 0.310 -3.917 -11.947 1.00 94.25 198 ARG A C 1
ATOM 1595 O O . ARG A 1 198 ? 1.000 -3.624 -12.922 1.00 94.25 198 ARG A O 1
ATOM 1602 N N . LYS A 1 199 ? -0.894 -3.391 -11.738 1.00 95.19 199 LYS A N 1
ATOM 1603 C CA . LYS A 1 199 ? -1.433 -2.288 -12.528 1.00 95.19 199 LYS A CA 1
ATOM 1604 C C . LYS A 1 199 ? -0.950 -0.973 -11.917 1.00 95.19 199 LYS A C 1
ATOM 1606 O O . LYS A 1 199 ? -1.077 -0.748 -10.715 1.00 95.19 199 LYS A O 1
ATOM 1611 N N . VAL A 1 200 ? -0.326 -0.125 -12.728 1.00 95.12 200 VAL A N 1
ATOM 1612 C CA . VAL A 1 200 ? 0.114 1.208 -12.291 1.00 95.12 200 VAL A CA 1
ATOM 1613 C C . VAL A 1 200 ? -1.040 2.198 -12.383 1.00 95.12 200 VAL A C 1
ATOM 1615 O O . VAL A 1 200 ? -1.902 2.064 -13.248 1.00 95.12 200 VAL A O 1
ATOM 1618 N N . TYR A 1 201 ? -1.053 3.194 -11.501 1.00 95.69 201 TYR A N 1
ATOM 1619 C CA . TYR A 1 201 ? -2.104 4.199 -11.477 1.00 95.69 201 TYR A CA 1
ATOM 1620 C C . TYR A 1 201 ? -1.952 5.201 -12.616 1.00 95.69 201 TYR A C 1
ATOM 1622 O O . TYR A 1 201 ? -0.901 5.831 -12.773 1.00 95.69 201 TYR A O 1
ATOM 1630 N N . ASP A 1 202 ? -3.044 5.414 -13.341 1.00 93.00 202 ASP A N 1
ATOM 1631 C CA . ASP A 1 202 ? -3.152 6.448 -14.358 1.00 93.00 202 ASP A CA 1
ATOM 1632 C C . ASP A 1 202 ? -3.700 7.731 -13.729 1.00 93.00 202 ASP A C 1
ATOM 1634 O O . ASP A 1 202 ? -4.904 7.996 -13.691 1.00 93.00 202 ASP A O 1
ATOM 1638 N N . VAL A 1 203 ? -2.789 8.556 -13.216 1.00 90.81 203 VAL A N 1
ATOM 1639 C CA . VAL A 1 203 ? -3.136 9.823 -12.553 1.00 90.81 203 VAL A CA 1
ATOM 1640 C C . VAL A 1 203 ? -3.886 10.781 -13.485 1.00 90.81 203 VAL A C 1
ATOM 1642 O O . VAL A 1 203 ? -4.661 11.604 -12.999 1.00 90.81 203 VAL A O 1
ATOM 1645 N N . ALA A 1 204 ? -3.670 10.701 -14.802 1.00 89.12 204 ALA A N 1
ATOM 1646 C CA . ALA A 1 204 ? -4.318 11.597 -15.756 1.00 89.12 204 ALA A CA 1
ATOM 1647 C C . ALA A 1 204 ? -5.809 11.271 -15.935 1.00 89.12 204 ALA A C 1
ATOM 1649 O O . ALA A 1 204 ? -6.602 12.189 -16.149 1.00 89.12 204 ALA A O 1
ATOM 1650 N N . HIS A 1 205 ? -6.182 9.995 -15.806 1.00 90.75 205 HIS A N 1
ATOM 1651 C CA . HIS A 1 205 ? -7.560 9.520 -15.978 1.00 90.75 205 HIS A CA 1
ATOM 1652 C C . HIS A 1 205 ? -8.252 9.109 -14.667 1.00 90.75 205 HIS A C 1
ATOM 1654 O O . HIS A 1 205 ? -9.445 8.808 -14.672 1.00 90.75 205 HIS A O 1
ATOM 1660 N N . SER A 1 206 ? -7.544 9.150 -13.535 1.00 91.31 206 SER A N 1
ATOM 1661 C CA . SER A 1 206 ? -8.117 8.885 -12.211 1.00 91.31 206 SER A CA 1
ATOM 1662 C C . SER A 1 206 ? -9.097 9.982 -11.783 1.00 91.31 206 SER A C 1
ATOM 1664 O O . SER A 1 206 ? -8.783 11.178 -11.848 1.00 91.31 206 SER A O 1
ATOM 1666 N N . THR A 1 207 ? -10.263 9.591 -11.263 1.00 89.94 207 THR A N 1
ATOM 1667 C CA . THR A 1 207 ? -11.337 10.531 -10.915 1.00 89.94 207 THR A CA 1
ATOM 1668 C C . THR A 1 207 ? -11.663 10.507 -9.426 1.00 89.94 207 THR A C 1
ATOM 1670 O O . THR A 1 207 ? -12.109 9.507 -8.877 1.00 89.94 207 THR A O 1
ATOM 1673 N N . LEU A 1 208 ? -11.518 11.659 -8.767 1.00 90.69 208 LEU A N 1
ATOM 1674 C CA . LEU A 1 208 ? -11.958 11.829 -7.382 1.00 90.69 208 LEU A CA 1
ATOM 1675 C C . LEU A 1 208 ? -13.493 11.868 -7.333 1.00 90.69 208 LEU A C 1
ATOM 1677 O O . LEU A 1 208 ? -14.096 12.825 -7.821 1.00 90.69 208 LEU A O 1
ATOM 1681 N N . LYS A 1 209 ? -14.114 10.842 -6.741 1.00 82.50 209 LYS A N 1
ATOM 1682 C CA . LYS A 1 209 ? -15.580 10.694 -6.684 1.00 82.50 209 LYS A CA 1
ATOM 1683 C C . LYS A 1 209 ? -16.230 11.600 -5.639 1.00 82.50 209 LYS A C 1
ATOM 1685 O O . LYS A 1 209 ? -17.331 12.104 -5.861 1.00 82.50 209 LYS A O 1
ATOM 1690 N N . HIS A 1 210 ? -15.537 11.851 -4.530 1.00 77.69 210 HIS A N 1
ATOM 1691 C CA . HIS A 1 210 ? -16.038 12.662 -3.426 1.00 77.69 210 HIS A CA 1
ATOM 1692 C C . HIS A 1 210 ? -14.994 13.698 -3.003 1.00 77.69 210 HIS A C 1
ATOM 1694 O O . HIS A 1 210 ? -13.853 13.366 -2.702 1.00 77.69 210 HIS A O 1
ATOM 1700 N N . SER A 1 211 ? -15.388 14.973 -2.998 1.00 68.69 211 SER A N 1
ATOM 1701 C CA . SER A 1 211 ? -14.568 16.063 -2.467 1.00 68.69 211 SER A CA 1
ATOM 1702 C C . SER A 1 211 ? -15.020 16.348 -1.042 1.00 68.69 211 SER A C 1
ATOM 1704 O O . SER A 1 211 ? -15.972 17.098 -0.818 1.00 68.69 211 SER A O 1
ATOM 1706 N N . HIS A 1 212 ? -14.354 15.722 -0.081 1.00 60.34 212 HIS A N 1
ATOM 1707 C CA . HIS A 1 212 ? -14.477 16.059 1.329 1.00 60.34 212 HIS A CA 1
ATOM 1708 C C . HIS A 1 212 ? -13.189 16.756 1.718 1.00 60.34 212 HIS A C 1
ATOM 1710 O O . HIS A 1 212 ? -12.321 16.134 2.317 1.00 60.34 212 HIS A O 1
ATOM 1716 N N . ALA A 1 213 ? -13.038 18.030 1.350 1.00 60.44 213 ALA A N 1
ATOM 1717 C CA . ALA A 1 213 ? -11.918 18.819 1.836 1.00 60.44 213 ALA A CA 1
ATOM 1718 C C . ALA A 1 213 ? -11.938 18.777 3.376 1.00 60.44 213 ALA A C 1
ATOM 1720 O O . ALA A 1 213 ? -12.703 19.501 4.012 1.00 60.44 213 ALA A O 1
ATOM 1721 N N . LEU A 1 214 ? -11.100 17.924 3.973 1.00 57.31 214 LEU A N 1
ATOM 1722 C CA . LEU A 1 214 ? -10.976 17.694 5.415 1.00 57.31 214 LEU A CA 1
ATOM 1723 C C . LEU A 1 214 ? -10.643 19.004 6.151 1.00 57.31 214 LEU A C 1
ATOM 1725 O O . LEU A 1 214 ? -10.875 19.129 7.350 1.00 57.31 214 LEU A O 1
ATOM 1729 N N . HIS A 1 215 ? -10.152 19.997 5.402 1.00 49.88 215 HIS A N 1
ATOM 1730 C CA . HIS A 1 215 ? -9.799 21.342 5.843 1.00 49.88 215 HIS A CA 1
ATOM 1731 C C . HIS A 1 215 ? -10.798 22.449 5.450 1.00 49.88 215 HIS A C 1
ATOM 1733 O O . HIS A 1 215 ? -10.580 23.603 5.814 1.00 49.88 215 HIS A O 1
ATOM 1739 N N . ALA A 1 216 ? -11.895 22.160 4.736 1.00 44.53 216 ALA A N 1
ATOM 1740 C CA . ALA A 1 216 ? -12.880 23.195 4.389 1.00 44.53 216 ALA A CA 1
ATOM 1741 C C . ALA A 1 216 ? -13.717 23.657 5.597 1.00 44.53 216 ALA A C 1
ATOM 1743 O O . ALA A 1 216 ? -14.181 24.795 5.622 1.00 44.53 216 ALA A O 1
ATOM 1744 N N . GLU A 1 217 ? -13.854 22.826 6.633 1.00 40.84 217 GLU A N 1
ATOM 1745 C CA . GLU A 1 217 ? -14.614 23.178 7.841 1.00 40.84 217 GLU A CA 1
ATOM 1746 C C . GLU A 1 217 ? -13.787 23.914 8.911 1.00 40.84 217 GLU A C 1
ATOM 1748 O O . GLU A 1 217 ? -14.367 24.449 9.851 1.00 40.84 217 GLU A O 1
ATOM 1753 N N . SER A 1 218 ? -12.456 24.028 8.777 1.00 37.31 218 SER A N 1
ATOM 1754 C CA . SER A 1 218 ? -11.630 24.757 9.761 1.00 37.31 218 SER A CA 1
ATOM 1755 C C . SER A 1 218 ? -11.439 26.247 9.450 1.00 37.31 218 SER A C 1
ATOM 1757 O O . SER A 1 218 ? -10.819 26.952 10.241 1.00 37.31 218 SER A O 1
ATOM 1759 N N . ALA A 1 219 ? -11.955 26.744 8.320 1.00 34.25 219 ALA A N 1
ATOM 1760 C CA . ALA A 1 219 ? -11.838 28.154 7.920 1.00 34.25 219 ALA A CA 1
ATOM 1761 C C . ALA A 1 219 ? -13.176 28.920 7.913 1.00 34.25 219 ALA A C 1
ATOM 1763 O O . ALA A 1 219 ? -13.183 30.132 7.714 1.00 34.25 219 ALA A O 1
ATOM 1764 N N . ALA A 1 220 ? -14.298 28.249 8.187 1.00 30.97 220 ALA A N 1
ATOM 1765 C CA . ALA A 1 220 ? -15.605 28.877 8.382 1.00 30.97 220 ALA A CA 1
ATOM 1766 C C . ALA A 1 220 ? -16.018 28.805 9.858 1.00 30.97 220 ALA A C 1
ATOM 1768 O O . ALA A 1 220 ? -17.111 28.361 10.204 1.00 30.97 220 ALA A O 1
ATOM 1769 N N . GLY A 1 221 ? -15.129 29.264 10.742 1.00 33.69 221 GLY A N 1
ATOM 1770 C CA . GLY A 1 221 ? -15.498 29.643 12.099 1.00 33.69 221 GLY A CA 1
ATOM 1771 C C . GLY A 1 221 ? -16.424 30.854 12.043 1.00 33.69 221 GLY A C 1
ATOM 1772 O O . GLY A 1 221 ? -15.995 31.985 12.248 1.00 33.69 221 GLY A O 1
ATOM 1773 N N . THR A 1 222 ? -17.707 30.624 11.763 1.00 33.12 222 THR A N 1
ATOM 1774 C CA . THR A 1 222 ? -18.731 31.534 12.264 1.00 33.12 222 THR A CA 1
ATOM 1775 C C . THR A 1 222 ? -18.668 31.359 13.769 1.00 33.12 222 THR A C 1
ATOM 1777 O O . THR A 1 222 ? -19.070 30.322 14.291 1.00 33.12 222 THR A O 1
ATOM 1780 N N . ALA A 1 223 ? -18.056 32.327 14.446 1.00 33.34 223 ALA A N 1
ATOM 1781 C CA . ALA A 1 223 ? -18.033 32.427 15.892 1.00 33.34 223 ALA A CA 1
ATOM 1782 C C . ALA A 1 223 ? -19.474 32.593 16.401 1.00 33.34 223 ALA A C 1
ATOM 1784 O O . ALA A 1 223 ? -19.930 33.688 16.714 1.00 33.34 223 ALA A O 1
ATOM 1785 N N . CYS A 1 224 ? -20.220 31.496 16.455 1.00 31.69 224 CYS A N 1
ATOM 1786 C CA . CYS A 1 224 ? -21.320 31.360 17.382 1.00 31.69 224 CYS A CA 1
ATOM 1787 C C . CYS A 1 224 ? -20.652 31.026 18.711 1.00 31.69 224 CYS A C 1
ATOM 1789 O O . CYS A 1 224 ? -20.079 29.947 18.849 1.00 31.69 224 CYS A O 1
ATOM 1791 N N . ALA A 1 225 ? -20.638 31.989 19.634 1.00 42.34 225 ALA A N 1
ATOM 1792 C CA . ALA A 1 225 ? -20.085 31.818 20.970 1.00 42.34 225 ALA A CA 1
ATOM 1793 C C . ALA A 1 225 ? -20.503 30.453 21.537 1.00 42.34 225 ALA A C 1
ATOM 1795 O O . ALA A 1 225 ? -21.698 30.141 21.599 1.00 42.34 225 ALA A O 1
ATOM 1796 N N . ALA A 1 226 ? -19.512 29.629 21.887 1.00 49.25 226 ALA A N 1
ATOM 1797 C CA . ALA A 1 226 ? -19.758 28.370 22.566 1.00 49.25 226 ALA A CA 1
ATOM 1798 C C . ALA A 1 226 ? -20.609 28.660 23.817 1.00 49.25 226 ALA A C 1
ATOM 1800 O O . ALA A 1 226 ? -20.321 29.621 24.534 1.00 49.25 226 ALA A O 1
ATOM 1801 N N . PRO A 1 227 ? -21.677 27.894 24.089 1.00 57.69 227 PRO A N 1
ATOM 1802 C CA . PRO A 1 227 ? -22.444 28.084 25.309 1.00 57.69 227 PRO A CA 1
ATOM 1803 C C . PRO A 1 227 ? -21.524 27.833 26.503 1.00 57.69 227 PRO A C 1
ATOM 1805 O O . PRO A 1 227 ? -20.847 26.804 26.536 1.00 57.69 227 PRO A O 1
ATOM 1808 N N . ALA A 1 228 ? -21.522 28.740 27.480 1.00 59.81 228 ALA A N 1
ATOM 1809 C CA . ALA A 1 228 ? -20.788 28.542 28.723 1.00 59.81 228 ALA A CA 1
ATOM 1810 C C . ALA A 1 228 ? -21.198 27.202 29.360 1.00 59.81 228 ALA A C 1
ATOM 1812 O O . ALA A 1 228 ? -22.383 26.946 29.591 1.00 59.81 228 ALA A O 1
ATOM 1813 N N . LEU A 1 229 ? -20.222 26.330 29.616 1.00 71.44 229 LEU A N 1
ATOM 1814 C CA . LEU A 1 229 ? -20.450 25.082 30.335 1.00 71.44 229 LEU A CA 1
ATOM 1815 C C . LEU A 1 229 ? -20.478 25.369 31.839 1.00 71.44 229 LEU A C 1
ATOM 1817 O O . LEU A 1 229 ? -19.539 25.932 32.393 1.00 71.44 229 LEU A O 1
ATOM 1821 N N . HIS A 1 230 ? -21.534 24.930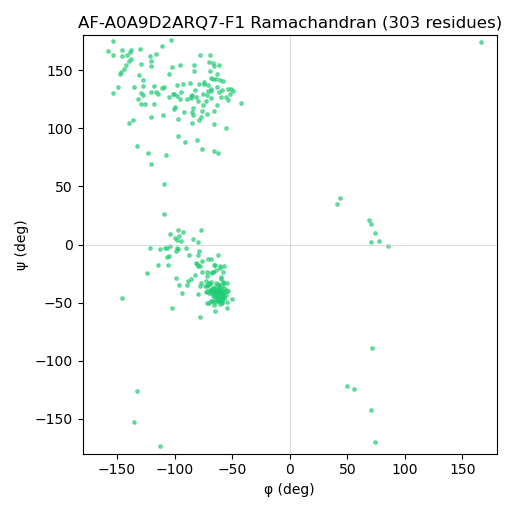 32.524 1.00 69.50 230 HIS A N 1
ATOM 1822 C CA . HIS A 1 230 ? -21.658 25.059 33.984 1.00 69.50 230 HIS A CA 1
ATOM 1823 C C . HIS A 1 230 ? -20.864 23.992 34.770 1.00 69.50 230 HIS A C 1
ATOM 1825 O O . HIS A 1 230 ? -20.925 23.953 35.998 1.00 69.50 230 HIS A O 1
ATOM 1831 N N . GLY A 1 231 ? -20.131 23.119 34.074 1.00 81.00 231 GLY A N 1
ATOM 1832 C CA . GLY A 1 231 ? -19.297 22.059 34.638 1.00 81.00 231 GLY A CA 1
ATOM 1833 C C . GLY A 1 231 ? -18.869 21.049 33.566 1.00 81.00 231 GLY A C 1
ATOM 1834 O O . GLY A 1 231 ? -19.332 21.151 32.427 1.00 81.00 231 GLY A O 1
ATOM 1835 N N . PRO A 1 232 ? -17.996 20.080 33.900 1.00 88.19 232 PRO A N 1
ATOM 1836 C CA . PRO A 1 232 ? -17.592 19.035 32.968 1.00 88.19 232 PRO A CA 1
ATOM 1837 C C . PRO A 1 232 ? -18.772 18.203 32.433 1.00 88.19 232 PRO A C 1
ATOM 1839 O O . PRO A 1 232 ? -19.695 17.854 33.177 1.00 88.19 232 PRO A O 1
ATOM 1842 N N . VAL A 1 233 ? -18.741 17.854 31.147 1.00 91.25 233 VAL A N 1
ATOM 1843 C CA . VAL A 1 233 ? -19.788 17.075 30.462 1.00 91.25 233 VAL A CA 1
ATOM 1844 C C . VAL A 1 233 ? -19.155 15.910 29.711 1.00 91.25 233 VAL A C 1
ATOM 1846 O O . VAL A 1 233 ? -18.321 16.115 28.836 1.00 91.25 233 VAL A O 1
ATOM 1849 N N . LEU A 1 234 ? -19.555 14.683 30.034 1.00 90.44 234 LEU A N 1
ATOM 1850 C CA . LEU A 1 234 ? -19.101 13.461 29.382 1.00 90.44 234 LEU A CA 1
ATOM 1851 C C . LEU A 1 234 ? -20.149 12.971 28.378 1.00 90.44 234 LEU A C 1
ATOM 1853 O O . LEU A 1 234 ? -21.244 12.546 28.752 1.00 90.44 234 LEU A O 1
ATOM 1857 N N . PHE A 1 235 ? -19.778 12.948 27.106 1.00 91.44 235 PHE A N 1
ATOM 1858 C CA . PHE A 1 235 ? -20.558 12.334 26.042 1.00 91.44 235 PHE A CA 1
ATOM 1859 C C . PHE A 1 235 ? -20.261 10.841 25.969 1.00 91.44 235 PHE A C 1
ATOM 1861 O O . PHE A 1 235 ? -19.104 10.419 25.899 1.00 91.44 235 PHE A O 1
ATOM 1868 N N . THR A 1 236 ? -21.315 10.030 25.980 1.00 89.69 236 THR A N 1
ATOM 1869 C CA . THR A 1 236 ? -21.228 8.567 25.925 1.00 89.69 236 THR A CA 1
ATOM 1870 C C . THR A 1 236 ? -22.150 7.989 24.862 1.00 89.69 236 THR A C 1
ATOM 1872 O O . THR A 1 236 ? -22.984 8.698 24.314 1.00 89.69 236 THR A O 1
ATOM 1875 N N . ARG A 1 237 ? -21.973 6.702 24.551 1.00 88.12 237 ARG A N 1
ATOM 1876 C CA . ARG A 1 237 ? -22.798 5.962 23.592 1.00 88.12 237 ARG A CA 1
ATOM 1877 C C . ARG A 1 237 ? -23.248 4.636 24.195 1.00 88.12 237 ARG A C 1
ATOM 1879 O O . ARG A 1 237 ? -22.478 4.003 24.932 1.00 88.12 237 ARG A O 1
ATOM 1886 N N . SER A 1 238 ? -24.452 4.191 23.849 1.00 80.44 238 SER A N 1
ATOM 1887 C CA . SER A 1 238 ? -24.946 2.871 24.236 1.00 80.44 238 SER A CA 1
ATOM 1888 C C . SER A 1 238 ? -24.032 1.762 23.686 1.00 80.44 238 SER A C 1
ATOM 1890 O O . SER A 1 238 ? -23.690 1.731 22.510 1.00 80.44 238 SER A O 1
ATOM 1892 N N . GLY A 1 239 ? -23.564 0.864 24.563 1.00 74.81 239 GLY A N 1
ATOM 1893 C CA . GLY A 1 239 ? -22.686 -0.259 24.192 1.00 74.81 239 GLY A CA 1
ATOM 1894 C C . GLY A 1 239 ? -21.178 0.031 24.136 1.00 74.81 239 GLY A C 1
ATOM 1895 O O . GLY A 1 239 ? -20.407 -0.896 23.922 1.00 74.81 239 GLY A O 1
ATOM 1896 N N . CYS A 1 240 ? -20.730 1.264 24.386 1.00 76.56 240 CYS A N 1
ATOM 1897 C CA . CYS A 1 240 ? -19.313 1.652 24.354 1.00 76.56 240 CYS A CA 1
ATOM 1898 C C . CYS A 1 240 ? -18.532 1.179 25.611 1.00 76.56 240 CYS A C 1
ATOM 1900 O O . CYS A 1 240 ? -18.798 1.686 26.710 1.00 76.56 240 CYS A O 1
ATOM 1902 N N . PRO A 1 241 ? -17.542 0.263 25.498 1.00 74.50 241 PRO A N 1
ATOM 1903 C CA . PRO A 1 241 ? -16.755 -0.219 26.643 1.00 74.50 241 PRO A CA 1
ATOM 1904 C C . PRO A 1 241 ? -15.893 0.886 27.265 1.00 74.50 241 PRO A C 1
ATOM 1906 O O . PRO A 1 241 ? -15.932 1.091 28.477 1.00 74.50 241 PRO A O 1
ATOM 1909 N N . ASN A 1 242 ? -15.226 1.685 26.424 1.00 79.88 242 ASN A N 1
ATOM 1910 C CA . ASN A 1 242 ? -14.396 2.818 26.853 1.00 79.88 242 ASN A CA 1
ATOM 1911 C C . ASN A 1 242 ? -15.193 3.875 27.630 1.00 79.88 242 ASN A C 1
ATOM 1913 O O . ASN A 1 242 ? -14.663 4.512 28.532 1.00 79.88 242 ASN A O 1
ATOM 1917 N N . CYS A 1 243 ? -16.486 4.022 27.344 1.00 85.25 243 CYS A N 1
ATOM 1918 C CA . CYS A 1 243 ? -17.364 4.949 28.045 1.00 85.25 243 CYS A CA 1
ATOM 1919 C C . CYS A 1 243 ? -17.654 4.493 29.483 1.00 85.25 243 CYS A C 1
ATOM 1921 O O . CYS A 1 243 ? -17.794 5.331 30.373 1.00 85.25 243 CYS A O 1
ATOM 1923 N N . LYS A 1 244 ? -17.714 3.175 29.732 1.00 82.94 244 LYS A N 1
ATOM 1924 C CA . LYS A 1 244 ? -17.813 2.632 31.098 1.00 82.94 244 LYS A CA 1
ATOM 1925 C C . LYS A 1 244 ? -16.530 2.912 31.872 1.00 82.94 244 LYS A C 1
ATOM 1927 O O . LYS A 1 244 ? -16.601 3.378 33.004 1.00 82.94 244 LYS A O 1
ATOM 1932 N N . THR A 1 245 ? -15.381 2.688 31.236 1.00 82.31 245 THR A N 1
ATOM 1933 C CA . THR A 1 245 ? -14.062 2.943 31.821 1.00 82.31 245 THR A CA 1
ATOM 1934 C C . THR A 1 245 ? -13.877 4.419 32.175 1.00 82.31 245 THR A C 1
ATOM 1936 O O . THR A 1 245 ? -13.516 4.727 33.307 1.00 82.31 245 THR A O 1
ATOM 1939 N N . SER A 1 246 ? -14.206 5.342 31.264 1.00 85.19 246 SER A N 1
ATOM 1940 C CA . SER A 1 246 ? -14.100 6.786 31.515 1.00 85.19 246 SER A CA 1
ATOM 1941 C C . SER A 1 246 ? -14.994 7.266 32.662 1.00 85.19 246 SER A C 1
ATOM 1943 O O . SER A 1 246 ? -14.530 8.063 33.473 1.00 85.19 246 SER A O 1
ATOM 1945 N N . LYS A 1 247 ? -16.230 6.752 32.786 1.00 87.06 247 LYS A N 1
ATOM 1946 C CA . LYS A 1 247 ? -17.101 7.044 33.944 1.00 87.06 247 LYS A CA 1
ATOM 1947 C C . LYS A 1 247 ? -16.444 6.612 35.254 1.00 87.06 247 LYS A C 1
ATOM 1949 O O . LYS A 1 247 ? -16.286 7.416 36.161 1.00 87.06 247 LYS A O 1
ATOM 1954 N N . LEU A 1 248 ? -15.969 5.367 35.303 1.00 85.44 248 LEU A N 1
ATOM 1955 C CA . LEU A 1 248 ? -15.308 4.795 36.479 1.00 85.44 248 LEU A CA 1
ATOM 1956 C C . LEU A 1 248 ? -14.054 5.581 36.893 1.00 85.44 248 LEU A C 1
ATOM 1958 O O . LEU A 1 248 ? -13.814 5.779 38.082 1.00 85.44 248 LEU A O 1
ATOM 1962 N N . MET A 1 249 ? -13.262 6.035 35.917 1.00 85.69 249 MET A N 1
ATOM 1963 C CA . MET A 1 249 ? -12.074 6.859 36.156 1.00 85.69 249 MET A CA 1
ATOM 1964 C C . MET A 1 249 ? -12.439 8.226 36.748 1.00 85.69 249 MET A C 1
ATOM 1966 O O . MET A 1 249 ? -11.845 8.626 37.749 1.00 85.69 249 MET A O 1
ATOM 1970 N N . LEU A 1 250 ? -13.427 8.916 36.168 1.00 87.38 250 LEU A N 1
ATOM 1971 C CA . LEU A 1 250 ? -13.884 10.227 36.642 1.00 87.38 250 LEU A CA 1
ATOM 1972 C C . LEU A 1 250 ? -14.522 10.143 38.036 1.00 87.38 250 LEU A C 1
ATOM 1974 O O . LEU A 1 250 ? -14.220 10.975 38.893 1.00 87.38 250 LEU A O 1
ATOM 1978 N N . ASP A 1 251 ? -15.326 9.106 38.288 1.00 87.38 251 ASP A N 1
ATOM 1979 C CA . ASP A 1 251 ? -15.955 8.853 39.589 1.00 87.38 251 ASP A CA 1
ATOM 1980 C C . ASP A 1 251 ? -14.899 8.589 40.673 1.00 87.38 251 ASP A C 1
ATOM 1982 O O . ASP A 1 251 ? -14.960 9.159 41.763 1.00 87.38 251 ASP A O 1
ATOM 1986 N N . LYS A 1 252 ? -13.888 7.761 40.367 1.00 85.44 252 LYS A N 1
ATOM 1987 C CA . LYS A 1 252 ? -12.785 7.453 41.292 1.00 85.44 252 LYS A CA 1
ATOM 1988 C C . LYS A 1 252 ? -11.938 8.686 41.617 1.00 85.44 252 LYS A C 1
ATOM 1990 O O . LYS A 1 252 ? -11.437 8.797 42.732 1.00 85.44 252 LYS A O 1
ATOM 1995 N N . ALA A 1 253 ? -11.787 9.593 40.656 1.00 84.50 253 ALA A N 1
ATOM 1996 C CA . ALA A 1 253 ? -11.088 10.862 40.826 1.00 84.50 253 ALA A CA 1
ATOM 1997 C C . ALA A 1 253 ? -11.928 11.938 41.540 1.00 84.50 253 ALA A C 1
ATOM 1999 O O . ALA A 1 253 ? -11.419 13.015 41.835 1.00 84.50 253 ALA A O 1
ATOM 2000 N N . GLY A 1 254 ? -13.209 11.671 41.823 1.00 83.62 254 GLY A N 1
ATOM 2001 C CA . GLY A 1 254 ? -14.101 12.627 42.482 1.00 83.62 254 GLY A CA 1
ATOM 2002 C C . GLY A 1 254 ? -14.498 13.820 41.605 1.00 83.62 254 GLY A C 1
ATOM 2003 O O . GLY A 1 254 ? -14.965 14.835 42.129 1.00 83.62 254 GLY A O 1
ATOM 2004 N N . VAL A 1 255 ? -14.331 13.720 40.283 1.00 85.75 255 VAL A N 1
ATOM 2005 C CA . VAL A 1 255 ? -14.721 14.778 39.344 1.00 85.75 255 VAL A CA 1
ATOM 2006 C C . VAL A 1 255 ? -16.240 14.829 39.262 1.00 85.75 255 VAL A C 1
ATOM 2008 O O . VAL A 1 255 ? -16.891 13.819 39.012 1.00 85.75 255 VAL A O 1
ATOM 2011 N N . ARG A 1 256 ? -16.832 16.012 39.439 1.00 85.88 256 ARG A N 1
ATOM 2012 C CA . ARG A 1 256 ? -18.265 16.210 39.182 1.00 85.88 256 ARG A CA 1
ATOM 2013 C C . ARG A 1 256 ? -18.472 16.484 37.698 1.00 85.88 256 ARG A C 1
ATOM 2015 O O . ARG A 1 256 ? -17.985 17.492 37.199 1.00 85.88 256 ARG A O 1
ATOM 2022 N N . TYR A 1 257 ? -19.209 15.614 37.018 1.00 88.94 257 TYR A N 1
ATOM 2023 C CA . TYR A 1 257 ? -19.545 15.759 35.603 1.00 88.94 257 TYR A CA 1
ATOM 2024 C C . TYR A 1 257 ? -21.010 15.395 35.342 1.00 88.94 257 TYR A C 1
ATOM 2026 O O . TYR A 1 257 ? -21.650 14.701 36.133 1.00 88.94 257 TYR A O 1
ATOM 2034 N N . SER A 1 258 ? -21.545 15.875 34.223 1.00 87.50 258 SER A N 1
ATOM 2035 C CA . SER A 1 258 ? -22.847 15.461 33.686 1.00 87.50 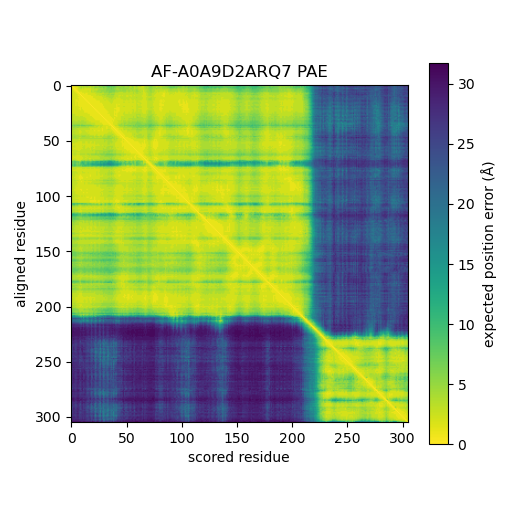258 SER A CA 1
ATOM 2036 C C . SER A 1 258 ? -22.653 14.493 32.522 1.00 87.50 258 SER A C 1
ATOM 2038 O O . SER A 1 258 ? -21.613 14.513 31.871 1.00 87.50 258 SER A O 1
ATOM 2040 N N . VAL A 1 259 ? -23.624 13.615 32.267 1.00 88.25 259 VAL A N 1
ATOM 2041 C CA . VAL A 1 259 ? -23.536 12.616 31.193 1.00 88.25 259 VAL A CA 1
ATOM 2042 C C . VAL A 1 259 ? -24.589 12.905 30.139 1.00 88.25 259 VAL A C 1
ATOM 2044 O O . VAL A 1 259 ? -25.767 13.011 30.471 1.00 88.25 259 VAL A O 1
ATOM 2047 N N . ILE A 1 260 ? -24.165 12.962 28.878 1.00 86.62 260 ILE A N 1
ATOM 2048 C CA . ILE A 1 260 ? -25.051 13.050 27.714 1.00 86.62 260 ILE A CA 1
ATOM 2049 C C . ILE A 1 260 ? -24.862 11.785 26.873 1.00 86.62 260 ILE A C 1
ATOM 2051 O O . ILE A 1 260 ? -23.733 11.373 26.596 1.00 86.62 260 ILE A O 1
ATOM 2055 N N . ASP A 1 261 ? -25.960 11.135 26.491 1.00 84.75 261 ASP A N 1
ATOM 2056 C CA . ASP A 1 261 ? -25.922 10.063 25.494 1.00 84.75 261 ASP A CA 1
ATOM 2057 C C . ASP A 1 261 ? -25.993 10.695 24.100 1.00 84.75 261 ASP A C 1
ATOM 2059 O O . ASP A 1 261 ? -26.998 11.307 23.734 1.00 84.75 261 ASP A O 1
ATOM 2063 N N . ALA A 1 262 ? -24.912 10.553 23.336 1.00 82.81 262 ALA A N 1
ATOM 2064 C CA . ALA A 1 262 ? -24.764 11.161 22.020 1.00 82.81 262 ALA A CA 1
ATOM 2065 C C . ALA A 1 262 ? -25.755 10.611 20.976 1.00 82.81 262 ALA A C 1
ATOM 2067 O O . ALA A 1 262 ? -25.963 11.246 19.943 1.00 82.81 262 ALA A O 1
ATOM 2068 N N . GLU A 1 263 ? -26.373 9.448 21.220 1.00 77.69 263 GLU A N 1
ATOM 2069 C CA . GLU A 1 263 ? -27.418 8.900 20.343 1.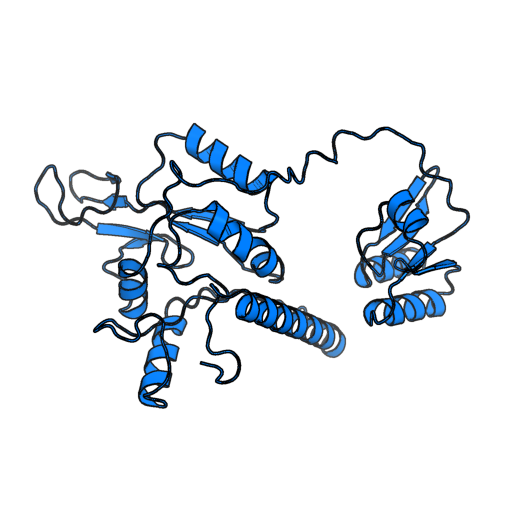00 77.69 263 GLU A CA 1
ATOM 2070 C C . GLU A 1 263 ? -28.811 9.436 20.685 1.00 77.69 263 GLU A C 1
ATOM 2072 O O . GLU A 1 263 ? -29.656 9.545 19.798 1.00 77.69 263 GLU A O 1
ATOM 2077 N N . GLN A 1 264 ? -29.055 9.781 21.952 1.00 79.69 264 GLN A N 1
ATOM 2078 C CA . GLN A 1 264 ? -30.355 10.288 22.403 1.00 79.69 264 GLN A CA 1
ATOM 2079 C C . GLN A 1 264 ? -30.466 11.808 22.254 1.00 79.69 264 GLN A C 1
ATOM 2081 O O . GLN A 1 264 ? -31.554 12.312 21.986 1.00 79.69 264 GLN A O 1
ATOM 2086 N N . ASP A 1 265 ? -29.350 12.529 22.384 1.00 78.94 265 ASP A N 1
ATOM 2087 C CA . ASP A 1 265 ? -29.299 13.989 22.283 1.00 78.94 265 ASP A CA 1
ATOM 2088 C C . ASP A 1 265 ? -28.356 14.445 21.157 1.00 78.94 265 ASP A C 1
ATOM 2090 O O . ASP A 1 265 ? -27.281 15.020 21.360 1.00 78.94 265 ASP A O 1
ATOM 2094 N N . ALA A 1 266 ? -28.793 14.182 19.923 1.00 75.69 266 ALA A N 1
ATOM 2095 C CA . ALA A 1 266 ? -28.073 14.574 18.715 1.00 75.69 266 ALA A CA 1
ATOM 2096 C C . ALA A 1 266 ? -27.964 16.104 18.543 1.00 75.69 266 ALA A C 1
ATOM 2098 O O . ALA A 1 266 ? -27.075 16.578 17.828 1.00 75.69 266 ALA A O 1
ATOM 2099 N N . GLU A 1 267 ? -28.855 16.879 19.172 1.00 75.12 267 GLU A N 1
ATOM 2100 C CA . GLU A 1 267 ? -28.827 18.342 19.127 1.00 75.12 267 GLU A CA 1
ATOM 2101 C C . GLU A 1 267 ? -27.633 18.874 19.927 1.00 75.12 267 GLU A C 1
ATOM 2103 O O . GLU A 1 267 ? -26.811 19.615 19.379 1.00 75.12 267 GLU A O 1
ATOM 2108 N N . SER A 1 268 ? -27.467 18.420 21.174 1.00 72.62 268 SER A N 1
ATOM 2109 C CA . SER A 1 268 ? -26.322 18.783 22.015 1.00 72.62 268 SER A CA 1
ATOM 2110 C C . SER A 1 268 ? -24.999 18.284 21.432 1.00 72.62 268 SER A C 1
ATOM 2112 O O . SER A 1 268 ? -24.023 19.034 21.395 1.00 72.62 268 SER A O 1
ATOM 2114 N N . THR A 1 269 ? -24.950 17.059 20.896 1.00 78.69 269 THR A N 1
ATOM 2115 C CA . THR A 1 269 ? -23.739 16.516 20.252 1.00 78.69 269 THR A CA 1
ATOM 2116 C C . THR A 1 269 ? -23.273 17.375 19.076 1.00 78.69 269 THR A C 1
ATOM 2118 O O . THR A 1 269 ? -22.086 17.693 18.981 1.00 78.69 269 THR A O 1
ATOM 2121 N N . ARG A 1 270 ? -24.197 17.821 18.210 1.00 77.31 270 ARG A N 1
ATOM 2122 C CA . ARG A 1 270 ? -23.867 18.745 17.111 1.00 77.31 270 ARG A CA 1
ATOM 2123 C C . ARG A 1 270 ? -23.481 20.126 17.625 1.00 77.31 270 ARG A C 1
ATOM 2125 O O . ARG A 1 270 ? -22.523 20.704 17.122 1.00 77.31 270 ARG A O 1
ATOM 2132 N N . ARG A 1 271 ? -24.197 20.635 18.632 1.00 77.00 271 ARG A N 1
ATOM 2133 C CA . ARG A 1 271 ? -23.972 21.964 19.218 1.00 77.00 271 ARG A CA 1
ATOM 2134 C C . ARG A 1 271 ? -22.576 22.122 19.816 1.00 77.00 271 ARG A C 1
ATOM 2136 O O . ARG A 1 271 ? -21.989 23.189 19.675 1.00 77.00 271 ARG A O 1
ATOM 2143 N N . TYR A 1 272 ? -22.051 21.078 20.453 1.00 78.81 272 TYR A N 1
ATOM 2144 C CA . TYR A 1 272 ? -20.704 21.075 21.032 1.00 78.81 272 TYR A CA 1
ATOM 2145 C C . TYR A 1 272 ? -19.631 20.484 20.102 1.00 78.81 272 TYR A C 1
ATOM 2147 O O . TYR A 1 272 ? -18.470 20.394 20.490 1.00 78.81 272 TYR A O 1
ATOM 2155 N N . GLY A 1 273 ? -19.991 20.092 18.873 1.00 80.50 273 GLY A N 1
ATOM 2156 C CA . GLY A 1 273 ? -19.042 19.571 17.885 1.00 80.50 273 GLY A CA 1
ATOM 2157 C C . GLY A 1 273 ? -18.450 18.199 18.227 1.00 80.50 273 GLY A C 1
ATOM 2158 O O . GLY A 1 273 ? -17.395 17.843 17.702 1.00 80.50 273 GLY A O 1
ATOM 2159 N N . VAL A 1 274 ? -19.114 17.418 19.084 1.00 82.00 274 VAL A N 1
ATOM 2160 C CA . VAL A 1 274 ? -18.625 16.111 19.539 1.00 82.00 274 VAL A CA 1
ATOM 2161 C C . VAL A 1 274 ? -18.803 15.078 18.424 1.00 82.00 274 VAL A C 1
ATOM 2163 O O . VAL A 1 274 ? -19.916 14.816 17.973 1.00 82.00 274 VAL A O 1
ATOM 2166 N N . LYS A 1 275 ? -17.697 14.479 17.966 1.00 79.81 275 LYS A N 1
ATOM 2167 C CA . LYS A 1 275 ? -17.690 13.508 16.850 1.00 79.81 275 LYS A CA 1
ATOM 2168 C C . LYS A 1 275 ? -17.469 12.057 17.293 1.00 79.81 275 LYS A C 1
ATOM 2170 O O . LYS A 1 275 ? -17.593 11.150 16.472 1.00 79.81 275 LYS A O 1
ATOM 2175 N N . LYS A 1 276 ? -17.093 11.827 18.556 1.00 79.75 276 LYS A N 1
ATOM 2176 C CA . LYS A 1 276 ? -16.700 10.516 19.097 1.00 79.75 276 LYS A CA 1
ATOM 2177 C C . LYS A 1 276 ? -17.239 10.334 20.518 1.00 79.75 276 LYS A C 1
ATOM 2179 O O . LYS A 1 276 ? -17.656 11.289 21.160 1.00 79.75 276 LYS A O 1
ATOM 2184 N N . ALA A 1 277 ? -17.257 9.091 20.989 1.00 82.56 277 ALA A N 1
ATOM 2185 C CA . ALA A 1 277 ? -17.566 8.747 22.371 1.00 82.56 277 ALA A CA 1
ATOM 2186 C C . ALA A 1 277 ? -16.547 7.699 22.866 1.00 82.56 277 ALA A C 1
ATOM 2188 O O . ALA A 1 277 ? -16.288 6.739 22.134 1.00 82.56 277 ALA A O 1
ATOM 2189 N N . PRO A 1 278 ? -15.987 7.833 24.083 1.00 87.06 278 PRO A N 1
ATOM 2190 C CA . PRO A 1 278 ? -16.253 8.889 25.061 1.00 87.06 278 PRO A CA 1
ATOM 2191 C C . PRO A 1 278 ? -15.521 10.204 24.738 1.00 87.06 278 PRO A C 1
ATOM 2193 O O . PRO A 1 278 ? -14.334 10.162 24.428 1.00 87.06 278 PRO A O 1
ATOM 2196 N N . SER A 1 279 ? -16.203 11.344 24.893 1.00 89.75 279 SER A N 1
ATOM 2197 C CA . SER A 1 279 ? -15.584 12.682 24.854 1.00 89.75 279 SER A CA 1
ATOM 2198 C C . SER A 1 27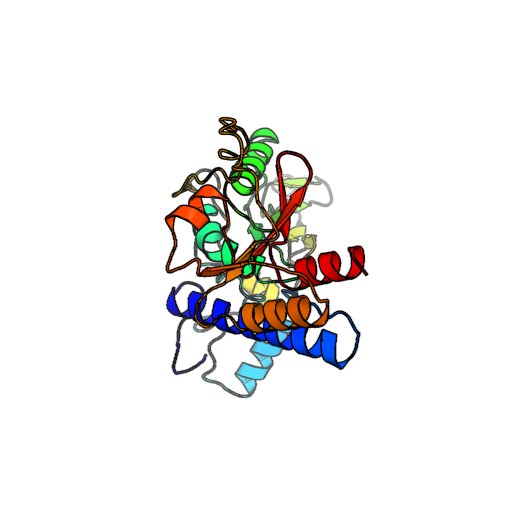9 ? -15.965 13.476 26.104 1.00 89.75 279 SER A C 1
ATOM 2200 O O . SER A 1 279 ? -17.148 13.569 26.430 1.00 89.75 279 SER A O 1
ATOM 2202 N N . LEU A 1 280 ? -14.991 14.042 26.816 1.00 89.31 280 LEU A N 1
ATOM 2203 C CA . LEU A 1 280 ? -15.212 14.910 27.977 1.00 89.31 280 LEU A CA 1
ATOM 2204 C C . LEU A 1 280 ? -14.966 16.367 27.584 1.00 89.31 280 LEU A C 1
ATOM 2206 O O . LEU A 1 280 ? -13.893 16.698 27.089 1.00 89.31 280 LEU A O 1
ATOM 2210 N N . LEU A 1 281 ? -15.936 17.233 27.852 1.00 89.94 281 LEU A N 1
ATOM 2211 C CA . LEU A 1 281 ? -15.791 18.681 27.757 1.00 89.94 281 LEU A CA 1
ATOM 2212 C C . LEU A 1 281 ? -15.578 19.247 29.155 1.00 89.94 281 LEU A C 1
ATOM 2214 O O . LEU A 1 281 ? -16.359 18.947 30.056 1.00 89.94 281 LEU A O 1
ATOM 2218 N N . VAL A 1 282 ? -14.554 20.070 29.339 1.00 86.81 282 VAL A N 1
ATOM 2219 C CA . VAL A 1 282 ? -14.233 20.732 30.609 1.00 86.81 282 VAL A CA 1
ATOM 2220 C C . VAL A 1 282 ? -14.269 22.245 30.386 1.00 86.81 282 VAL A C 1
ATOM 2222 O O . VAL A 1 282 ? -13.673 22.702 29.414 1.00 86.81 282 VAL A O 1
ATOM 2225 N N . PRO A 1 283 ? -14.953 23.037 31.232 1.00 84.00 283 PRO A N 1
ATOM 2226 C CA . PRO A 1 283 ? -14.945 24.495 31.111 1.00 84.00 283 PRO A CA 1
ATOM 2227 C C . PRO A 1 283 ? -13.523 25.065 31.219 1.00 84.00 283 PRO A C 1
ATOM 2229 O O . PRO A 1 283 ? -12.799 24.713 32.149 1.00 84.00 283 PRO A O 1
ATOM 2232 N N . ASP A 1 284 ? -13.154 25.965 30.306 1.00 78.69 284 ASP A N 1
ATOM 2233 C CA . ASP A 1 284 ? -11.882 26.700 30.330 1.00 78.69 284 ASP A CA 1
ATOM 2234 C C . ASP A 1 284 ? -12.123 28.163 29.923 1.00 78.69 284 ASP A C 1
ATOM 2236 O O . ASP A 1 284 ? -12.390 28.469 28.757 1.00 78.69 284 ASP A O 1
ATOM 2240 N N . GLY A 1 285 ? -12.106 29.068 30.906 1.00 73.88 285 GLY A N 1
ATOM 2241 C CA . GLY A 1 285 ? -12.446 30.482 30.715 1.00 73.88 285 GLY A CA 1
ATOM 2242 C C . GLY A 1 285 ? -13.843 30.684 30.112 1.00 73.88 285 GLY A C 1
ATOM 2243 O O . GLY A 1 285 ? -14.835 30.197 30.651 1.00 73.88 285 GLY A O 1
ATOM 2244 N N . ASP A 1 286 ? -13.907 31.394 28.982 1.00 65.06 286 ASP A N 1
ATOM 2245 C CA . ASP A 1 286 ? -15.139 31.646 28.213 1.00 65.06 286 ASP A CA 1
ATOM 2246 C C . ASP A 1 286 ? -15.496 30.501 27.237 1.00 65.06 286 ASP A C 1
ATOM 2248 O O . ASP A 1 286 ? -16.436 30.615 26.447 1.00 65.06 286 ASP A O 1
ATOM 2252 N N . GLY A 1 287 ? -14.739 29.399 27.259 1.00 75.44 287 GLY A N 1
ATOM 2253 C CA . GLY A 1 287 ? -14.892 28.262 26.357 1.00 75.44 287 GLY A CA 1
ATOM 2254 C C . GLY A 1 287 ? -14.829 26.915 27.072 1.00 75.44 287 GLY A C 1
ATOM 2255 O O . GLY A 1 287 ? -15.194 26.767 28.241 1.00 75.44 287 GLY A O 1
ATOM 2256 N N . PHE A 1 288 ? -14.400 25.895 26.335 1.00 83.62 288 PHE A N 1
ATOM 2257 C CA . PHE A 1 288 ? -14.224 24.551 26.860 1.00 83.62 288 PHE A CA 1
ATOM 2258 C C . PHE A 1 288 ? -13.050 23.845 26.188 1.00 83.62 288 PHE A C 1
ATOM 2260 O O . PHE A 1 288 ? -12.776 24.049 25.004 1.00 83.62 288 PHE A O 1
ATOM 2267 N N . GLN A 1 289 ? -12.398 22.969 26.941 1.00 84.12 289 GLN A N 1
ATOM 2268 C CA . GLN A 1 289 ? -11.416 22.023 26.440 1.00 84.12 289 GLN A CA 1
ATOM 2269 C C . GLN A 1 289 ? -12.081 20.660 26.228 1.00 84.12 289 GLN A C 1
ATOM 2271 O O . GLN A 1 289 ? -12.873 20.211 27.056 1.00 84.12 289 GLN A O 1
ATOM 2276 N N . MET A 1 290 ? -11.770 20.005 25.111 1.00 86.38 290 MET A N 1
ATOM 2277 C CA . MET A 1 290 ? -12.331 18.706 24.737 1.00 86.38 290 MET A CA 1
ATOM 2278 C C . MET A 1 290 ? -11.260 17.614 24.809 1.00 86.38 290 MET A C 1
ATOM 2280 O O . MET A 1 290 ? -10.152 17.800 24.310 1.00 86.38 290 MET A O 1
ATOM 2284 N N . TYR A 1 291 ? -11.618 16.481 25.409 1.00 86.88 291 TYR A N 1
ATOM 2285 C CA . TYR A 1 291 ? -10.800 15.273 25.521 1.00 86.88 291 TYR A CA 1
ATOM 2286 C C . TYR A 1 291 ? -11.550 14.117 24.855 1.00 86.88 291 TYR A C 1
ATOM 2288 O O . TYR A 1 291 ? -12.567 13.666 25.380 1.00 86.88 291 TYR A O 1
ATOM 2296 N N . ASP A 1 292 ? -11.071 13.641 23.707 1.00 85.62 292 ASP A N 1
ATOM 2297 C CA . ASP A 1 292 ? -11.865 12.856 22.742 1.00 85.62 292 ASP A CA 1
ATOM 2298 C C . ASP A 1 292 ? -11.729 11.331 22.864 1.00 85.62 292 ASP A C 1
ATOM 2300 O O . ASP A 1 292 ? -12.180 10.569 22.000 1.00 85.62 292 ASP A O 1
ATOM 2304 N N . ASN A 1 293 ? -11.045 10.859 23.903 1.00 80.62 293 ASN A N 1
ATOM 2305 C CA . ASN A 1 293 ? -10.878 9.438 24.180 1.00 80.62 293 ASN A CA 1
ATOM 2306 C C . ASN A 1 293 ? -10.547 9.184 25.657 1.00 80.62 293 ASN A C 1
ATOM 2308 O O . ASN A 1 293 ? -10.168 10.086 26.403 1.00 80.62 293 ASN A O 1
ATOM 2312 N N . ALA A 1 294 ? -10.643 7.919 26.077 1.00 80.44 294 ALA A N 1
ATOM 2313 C CA . ALA A 1 294 ? -10.397 7.518 27.462 1.00 80.44 294 ALA A CA 1
ATOM 2314 C C . ALA A 1 294 ? -8.982 7.874 27.965 1.00 80.44 294 ALA A C 1
ATOM 2316 O O . ALA A 1 294 ? -8.829 8.253 29.125 1.00 80.44 294 ALA A O 1
ATOM 2317 N N . SER A 1 295 ? -7.959 7.813 27.107 1.00 79.06 295 SER A N 1
ATOM 2318 C CA . SER A 1 295 ? -6.573 8.139 27.472 1.00 79.06 295 SER A CA 1
ATOM 2319 C C . SER A 1 295 ? -6.356 9.636 27.707 1.00 79.06 295 SER A C 1
ATOM 2321 O O . SER A 1 295 ? -5.569 10.030 28.565 1.00 79.06 295 SER A O 1
ATOM 2323 N N . GLU A 1 296 ? -7.042 10.489 26.952 1.00 83.00 296 GLU A N 1
ATOM 2324 C CA . GLU A 1 296 ? -7.044 11.941 27.155 1.00 83.00 296 GLU A CA 1
ATOM 2325 C C . GLU A 1 296 ? -7.824 12.341 28.408 1.00 83.00 296 GLU A C 1
ATOM 2327 O O . GLU A 1 296 ? -7.347 13.165 29.183 1.00 83.00 296 GLU A O 1
ATOM 2332 N N . ILE A 1 297 ? -8.960 11.687 28.664 1.00 85.69 297 ILE A N 1
ATOM 2333 C CA . ILE A 1 297 ? -9.727 11.859 29.906 1.00 85.69 297 ILE A CA 1
ATOM 2334 C C . ILE A 1 297 ? -8.877 11.468 31.124 1.00 85.69 297 ILE A C 1
ATOM 2336 O O . ILE A 1 297 ? -8.896 12.154 32.144 1.00 85.69 297 ILE A O 1
ATOM 2340 N N . ARG A 1 298 ? -8.080 10.400 31.013 1.00 83.06 298 ARG A N 1
ATOM 2341 C CA . ARG A 1 298 ? -7.127 9.993 32.054 1.00 83.06 298 ARG A CA 1
ATOM 2342 C C . ARG A 1 298 ? -6.059 11.059 32.307 1.00 83.06 298 ARG A C 1
ATOM 2344 O O . ARG A 1 298 ? -5.811 11.388 33.460 1.00 83.06 298 ARG A O 1
ATOM 2351 N N . ARG A 1 299 ? -5.495 11.653 31.249 1.00 83.69 299 ARG A N 1
ATOM 2352 C CA . ARG A 1 299 ? -4.540 12.770 31.368 1.00 83.69 299 ARG A CA 1
ATOM 2353 C C . ARG A 1 299 ? -5.156 14.002 32.028 1.00 83.69 299 ARG A C 1
ATOM 2355 O O . ARG A 1 299 ? -4.492 14.656 32.823 1.00 83.69 299 ARG A O 1
ATOM 2362 N N . TYR A 1 300 ? -6.422 14.305 31.739 1.00 84.69 300 TYR A N 1
ATOM 2363 C CA . TYR A 1 300 ? -7.144 15.362 32.447 1.00 84.69 300 TYR A CA 1
ATOM 2364 C C . TYR A 1 300 ? -7.250 15.062 33.947 1.00 84.69 300 TYR A C 1
ATOM 2366 O O . TYR A 1 300 ? -6.923 15.919 34.763 1.00 84.69 300 TYR A O 1
ATOM 2374 N N . ILE A 1 301 ? -7.629 13.837 34.317 1.00 85.56 301 ILE A N 1
ATOM 2375 C CA . ILE A 1 301 ? -7.706 13.406 35.721 1.00 85.56 301 ILE A CA 1
ATOM 2376 C C . ILE A 1 301 ? -6.347 13.531 36.428 1.00 85.56 301 ILE A C 1
ATOM 2378 O O . ILE A 1 301 ? -6.283 13.974 37.569 1.00 85.56 301 ILE A O 1
ATOM 2382 N N . GLU A 1 302 ? -5.258 13.176 35.751 1.00 83.62 302 GLU A N 1
ATOM 2383 C CA . GLU A 1 302 ? -3.897 13.332 36.280 1.00 83.62 302 GLU A CA 1
ATOM 2384 C C . GLU A 1 302 ? -3.478 14.803 36.409 1.00 83.62 302 GLU A C 1
ATOM 2386 O O . GLU A 1 302 ? -2.627 15.119 37.229 1.00 83.62 302 GLU A O 1
ATOM 2391 N N . SER A 1 303 ? -4.071 15.711 35.627 1.00 80.50 303 SER A N 1
ATOM 2392 C CA . SER A 1 303 ? -3.772 17.148 35.693 1.00 80.50 303 SER A CA 1
ATOM 2393 C C . SER A 1 303 ? -4.476 17.889 36.836 1.00 80.50 303 SER A C 1
ATOM 2395 O O . SER A 1 303 ? -4.083 19.006 37.167 1.00 80.50 303 SER A O 1
ATOM 2397 N N . ILE A 1 304 ? -5.519 17.290 37.420 1.00 80.19 304 ILE A N 1
ATOM 2398 C CA . ILE A 1 304 ? -6.321 17.876 38.509 1.00 80.19 304 ILE A CA 1
ATOM 2399 C C . ILE A 1 304 ? -6.026 17.260 39.886 1.00 80.19 304 ILE A C 1
ATOM 2401 O O . ILE A 1 304 ? -6.544 17.763 40.885 1.00 80.19 304 ILE A O 1
ATOM 2405 N N . GLY A 1 305 ? -5.264 16.161 39.932 1.00 56.72 305 GLY A N 1
ATOM 2406 C CA . GLY A 1 305 ? -4.824 15.474 41.153 1.00 56.72 305 GLY A CA 1
ATOM 2407 C C . GLY A 1 305 ? -3.411 15.866 41.551 1.00 56.72 305 GLY A C 1
ATOM 2408 O O . GLY A 1 305 ? -3.156 15.903 42.775 1.00 56.72 305 GLY A O 1
#

Secondary structure (DSSP, 8-state):
--TTT---TTSHHHHHHHHHHHHHHHHHHHHHHHHHSS---------TTHHHHHHHHHHHH-TT---TTTTSSSPP----TTPPPTTS-S-HHHHHHHHHHHHHT-SS---EEEE-SS--SSHHHHHHHHHHHHHH---S-EEEE--EEEETTTEEEES--SB-TTT--BEEEEEE-SSSEEEGGGS-HHHHHHHHHPPPP-TTT--------TTGGGS------PPPPSS-EEEE-TT-HHHHHHHHHHHHTT---EEEETTT-HHHHHHTT--SSSEEEEEETTEEEEE-SHHHHHHHHHHH-

Mean predicted aligned error: 13.0 Å

Sequence (305 aa):
NAKWLRADMTDERAQAFTKDVLNHMRERLSDYQEQYGDLYNLEATPAESTAYRLAKHDLERYPDIITAADGTDGAPYYTNSSHLPVGYTDDIFEALDIQDELQTLYTSGTVFHAFLGEKLPDWKAAAALVRKIAENYKLPYYTLSPTYSVCKDHGYLAGEQFTCPKCGGRTEVYSRITGYYRPVQNWNDGKAQEFKDRKVYDVAHSTLKHSHALHAESAAGTACAAPALHGPVLFTRSGCPNCKTSKLMLDKAGVRYSVIDAEQDAESTRRYGVKKAPSLLVPDGDGFQMYDNASEIRRYIESIG

pLDDT: mean 88.26, std 12.81, range [30.97, 97.56]

Organism: NCBI:txid2838509